Protein AF-A0A177C759-F1 (afdb_monomer_lite)

Radius of gyration: 20.58 Å; chains: 1; bounding box: 42×38×65 Å

Organism: NCBI:txid1460663

pLDDT: mean 82.97, std 16.58, range [30.3, 97.44]

InterPro domains:
  IPR002110 Ankyrin repeat [PF13857] (99-148)
  IPR036770 Ankyrin repeat-containing domain superfamily [G3DSA:1.25.40.20] (26-158)
  IPR036770 Ankyrin repeat-containing domain superfamily [SSF48403] (62-154)

Foldseek 3Di:
DDDDPPDDPDPQKDFDPLLVLLVVCLVPVVSLVVSLVVCVVVAQDPVCFFFRMAGDPVRFGHGNLLSLLQPPLDPSSLVSSLVSNVSNLVRHPCCQVVQCAAGDPFRHGSLLSCLLQLNLSNNLVLLPDPNRDLLDATPVRFGSLNSLLVQQQPLVPCPRSQLVSCVVVVNDNVRSSVVSNVSSVSNLVSCLVSQSQLNGPDQWDKHDPDLPWIWIWGQDNSSDTDIHTDDPVPPDPPPDDPVVVVVVVVVVVCSVPVDDDDDDD

Secondary structure (DSSP, 8-state):
-------PPPTTEEE-HHHHHHHHHHH-GGGHHHHHHHHHHH---HHHHHTSEEETTTTEEE-HHHHHHH---SHHHHHHHHHHHHHHHHH-S-THHHHT-EETTTTEEHHHHHHHTT-HHHHHHHHHSTT--TT---TTS--HHHHHHHHHH-TT-TT-HHHHHHHHTT--HHHHHHHHHHHHHHHHHHHHHTT-GGG-S--EEEEE-SSS-EEEEEE-TT--EEEEE--TT---TTSS-HHHHHHHHHHHHHHHSSS------

Structure (mmCIF, N/CA/C/O backbone):
data_AF-A0A177C759-F1
#
_entry.id   AF-A0A177C759-F1
#
loop_
_atom_site.group_PDB
_atom_site.id
_atom_site.type_symbol
_atom_site.label_atom_id
_atom_site.label_alt_id
_atom_site.label_comp_id
_atom_site.label_asym_id
_atom_site.label_entity_id
_atom_site.label_seq_id
_atom_site.pdbx_PDB_ins_code
_atom_site.Cartn_x
_atom_site.Cartn_y
_atom_site.Cartn_z
_atom_site.occupancy
_atom_site.B_iso_or_equiv
_atom_site.auth_seq_id
_atom_site.auth_comp_id
_atom_site.auth_asym_id
_atom_site.auth_atom_id
_atom_site.pdbx_PDB_model_num
ATOM 1 N N . MET A 1 1 ? 26.030 3.897 17.666 1.00 34.53 1 MET A N 1
ATOM 2 C CA . MET A 1 1 ? 24.619 3.951 18.103 1.00 34.53 1 MET A CA 1
ATOM 3 C C . MET A 1 1 ? 24.069 5.306 17.693 1.00 34.53 1 MET A C 1
ATOM 5 O O . MET A 1 1 ? 24.469 6.302 18.280 1.00 34.53 1 MET A O 1
ATOM 9 N N . GLY A 1 2 ? 23.276 5.368 16.622 1.00 39.38 2 GLY A N 1
ATOM 10 C CA . GLY A 1 2 ? 22.635 6.617 16.202 1.00 39.38 2 GLY A CA 1
ATOM 11 C C . GLY A 1 2 ? 21.515 6.964 17.177 1.00 39.38 2 GLY A C 1
ATOM 12 O O . GLY A 1 2 ? 20.677 6.111 17.462 1.00 39.38 2 GLY A O 1
ATOM 13 N N . GLY A 1 3 ? 21.528 8.176 17.731 1.00 33.53 3 GLY A N 1
ATOM 14 C CA . GLY A 1 3 ? 20.449 8.658 18.588 1.00 33.53 3 GLY A CA 1
ATOM 15 C C . GLY A 1 3 ? 19.155 8.746 17.785 1.00 33.53 3 GLY A C 1
ATOM 16 O O . GLY A 1 3 ? 19.074 9.510 16.826 1.00 33.53 3 GLY A O 1
ATOM 17 N N . PHE A 1 4 ? 18.148 7.955 18.157 1.00 37.28 4 PHE A N 1
ATOM 18 C CA . PHE A 1 4 ? 16.798 8.128 17.635 1.00 37.28 4 PHE A CA 1
ATOM 19 C C . PHE A 1 4 ? 16.276 9.476 18.136 1.00 37.28 4 PHE A C 1
ATOM 21 O O . PHE A 1 4 ? 15.946 9.617 19.313 1.00 37.28 4 PHE A O 1
ATOM 28 N N . SER A 1 5 ? 16.238 10.476 17.252 1.00 43.50 5 SER A N 1
ATOM 29 C CA . SER A 1 5 ? 15.577 11.752 17.529 1.00 43.50 5 SER A CA 1
ATOM 30 C C . SER A 1 5 ? 14.153 11.467 18.005 1.00 43.50 5 SER A C 1
ATOM 32 O O . SER A 1 5 ? 13.382 10.779 17.320 1.00 43.50 5 SER A O 1
ATOM 34 N N . GLN A 1 6 ? 13.806 11.961 19.196 1.00 50.66 6 GLN A N 1
ATOM 35 C CA . GLN A 1 6 ? 12.435 11.969 19.700 1.00 50.66 6 GLN A CA 1
ATOM 36 C C . GLN A 1 6 ? 11.626 12.992 18.900 1.00 50.66 6 GLN A C 1
ATOM 38 O O . GLN A 1 6 ? 11.253 14.050 19.395 1.00 50.66 6 GLN A O 1
ATOM 43 N N . ASP A 1 7 ? 11.367 12.679 17.633 1.00 61.28 7 ASP A N 1
ATOM 44 C CA . ASP A 1 7 ? 10.465 13.465 16.810 1.00 61.28 7 ASP A CA 1
ATOM 45 C C . ASP A 1 7 ? 9.065 13.307 17.406 1.00 61.28 7 ASP A C 1
ATOM 47 O O . ASP A 1 7 ? 8.396 12.275 17.249 1.00 61.28 7 ASP A O 1
ATOM 51 N N . SER A 1 8 ? 8.654 14.314 18.171 1.00 69.88 8 SER A N 1
ATOM 52 C CA . SER A 1 8 ? 7.262 14.513 18.542 1.00 69.88 8 SER A CA 1
ATOM 53 C C . SER A 1 8 ? 6.408 14.590 17.266 1.00 69.88 8 SER A C 1
ATOM 55 O O . SER A 1 8 ? 6.932 14.892 16.185 1.00 69.88 8 SER A O 1
ATOM 57 N N . PRO A 1 9 ? 5.102 14.269 17.339 1.00 71.25 9 PRO A N 1
ATOM 58 C CA . PRO A 1 9 ? 4.205 14.471 16.208 1.00 71.25 9 PRO A CA 1
ATOM 59 C C . PRO A 1 9 ? 4.404 15.882 15.650 1.00 71.25 9 PRO A C 1
ATOM 61 O O . PRO A 1 9 ? 4.510 16.841 16.416 1.00 71.25 9 PRO A O 1
ATOM 64 N N . LYS A 1 10 ? 4.485 16.011 14.320 1.00 75.31 10 LYS A N 1
ATOM 65 C CA . LYS A 1 10 ? 4.625 17.324 13.673 1.00 75.31 10 LYS A CA 1
ATOM 66 C C . LYS A 1 10 ? 3.536 18.259 14.211 1.00 75.31 10 LYS A C 1
ATOM 68 O O . LYS A 1 10 ? 2.391 17.830 14.363 1.00 75.31 10 LYS A O 1
ATOM 73 N N . SER A 1 11 ? 3.886 19.515 14.492 1.00 79.44 11 SER A N 1
ATOM 74 C CA . SER A 1 11 ? 2.929 20.500 15.005 1.00 79.44 11 SER A CA 1
ATOM 75 C C . SER A 1 11 ? 1.667 20.541 14.126 1.00 79.44 11 SER A C 1
ATOM 77 O O . SER A 1 11 ? 1.749 20.582 12.898 1.00 79.44 11 SER A O 1
ATOM 79 N N . GLY A 1 12 ? 0.490 20.454 14.756 1.00 86.25 12 GLY A N 1
ATOM 80 C CA . GLY A 1 12 ? -0.810 20.406 14.068 1.00 86.25 12 GLY A CA 1
ATOM 81 C C . GLY A 1 12 ? -1.336 19.005 13.717 1.00 86.25 12 GLY A C 1
ATOM 82 O O . GLY A 1 12 ? -2.347 18.902 13.019 1.00 86.25 12 GLY A O 1
ATOM 83 N N . MET A 1 13 ? -0.675 17.937 14.174 1.00 90.12 13 MET A N 1
ATOM 84 C CA . MET A 1 13 ? -1.224 16.580 14.147 1.00 90.12 13 MET A CA 1
ATOM 85 C C . MET A 1 13 ? -1.966 16.274 15.450 1.00 90.12 13 MET A C 1
ATOM 87 O O . MET A 1 13 ? -1.374 16.284 16.526 1.00 90.12 13 MET A O 1
ATOM 91 N N . GLU A 1 14 ? -3.246 15.937 15.338 1.00 94.12 14 GLU A N 1
ATOM 92 C CA . GLU A 1 14 ? -4.057 15.441 16.446 1.00 94.12 14 GLU A CA 1
ATOM 93 C C . GLU A 1 14 ? -4.222 13.928 16.306 1.00 94.12 14 GLU A C 1
ATOM 95 O O . GLU A 1 14 ? -4.681 13.429 15.274 1.00 94.12 14 GLU A O 1
ATOM 100 N N . LEU A 1 15 ? -3.846 13.189 17.348 1.00 94.81 15 LEU A N 1
ATOM 101 C CA . LEU A 1 15 ? -4.001 11.740 17.410 1.00 94.81 15 LEU A CA 1
ATOM 102 C C . LEU A 1 15 ? -5.082 11.384 18.428 1.00 94.81 15 LEU A C 1
ATOM 104 O O . LEU A 1 15 ? -5.088 11.877 19.555 1.00 94.81 15 LEU A O 1
ATOM 108 N N . SER A 1 16 ? -5.982 10.485 18.037 1.00 95.94 16 SER A N 1
ATOM 109 C CA . SER A 1 16 ? -6.855 9.799 18.996 1.00 95.94 16 SER A CA 1
ATOM 110 C C . SER A 1 16 ? -6.030 8.901 19.931 1.00 95.94 16 SER A C 1
ATOM 112 O O . SER A 1 16 ? -4.860 8.628 19.664 1.00 95.94 16 SER A O 1
ATOM 114 N N . ILE A 1 17 ? -6.648 8.352 20.982 1.00 96.50 17 ILE A N 1
ATOM 115 C CA . ILE A 1 17 ? -5.988 7.367 21.862 1.00 96.50 17 ILE A CA 1
ATOM 116 C C . ILE A 1 17 ? -5.446 6.182 21.045 1.00 96.50 17 ILE A C 1
ATOM 118 O O . ILE A 1 17 ? -4.274 5.831 21.177 1.00 96.50 17 ILE A O 1
ATOM 122 N N . LEU A 1 18 ? -6.263 5.616 20.148 1.00 96.12 18 LEU A N 1
ATOM 123 C CA . LEU A 1 18 ? -5.829 4.528 19.270 1.00 96.12 18 LEU A CA 1
ATOM 124 C C . LEU A 1 18 ? -4.715 4.985 18.317 1.00 96.12 18 LEU A C 1
ATOM 126 O O . LEU A 1 18 ? -3.737 4.271 18.139 1.00 96.12 18 LEU A O 1
ATOM 130 N N . GLY A 1 19 ? -4.821 6.186 17.744 1.00 95.56 19 GLY A N 1
ATOM 131 C CA . GLY A 1 19 ? -3.788 6.754 16.871 1.00 95.56 19 GLY A CA 1
ATOM 132 C C . GLY A 1 19 ? -2.436 6.903 17.564 1.00 95.56 19 GLY A C 1
ATOM 133 O O . GLY A 1 19 ? -1.414 6.524 16.998 1.00 95.56 19 GLY A O 1
ATOM 134 N N . SER A 1 20 ? -2.432 7.371 18.812 1.00 95.19 20 SER A N 1
ATOM 135 C CA . SER A 1 20 ? -1.229 7.460 19.643 1.00 95.19 20 SER A CA 1
ATOM 136 C C . SER A 1 20 ? -0.639 6.080 19.927 1.00 95.19 20 SER A C 1
ATOM 138 O O . SER A 1 20 ? 0.562 5.882 19.756 1.00 95.19 20 SER A O 1
ATOM 140 N N . LEU A 1 21 ? -1.470 5.094 20.286 1.00 96.12 21 LEU A N 1
ATOM 141 C CA . LEU A 1 21 ? -1.014 3.717 20.505 1.00 96.12 21 LEU A CA 1
ATOM 142 C C . LEU A 1 21 ? -0.403 3.107 19.237 1.00 96.12 21 LEU A C 1
ATOM 144 O O . LEU A 1 21 ? 0.686 2.541 19.298 1.00 96.12 21 LEU A O 1
ATOM 148 N N . LEU A 1 22 ? -1.054 3.275 18.082 1.00 95.25 22 LEU A N 1
ATOM 149 C CA . LEU A 1 22 ? -0.535 2.821 16.789 1.00 95.25 22 LEU A CA 1
ATOM 150 C C . LEU A 1 22 ? 0.787 3.517 16.439 1.00 95.25 22 LEU A C 1
ATOM 152 O O . LEU A 1 22 ? 1.722 2.862 15.981 1.00 95.25 22 LEU A O 1
ATOM 156 N N . TYR A 1 23 ? 0.887 4.828 16.672 1.00 92.88 23 TYR A N 1
ATOM 157 C CA . TYR A 1 23 ? 2.113 5.596 16.448 1.00 92.88 23 TYR A CA 1
ATOM 158 C C . TYR A 1 23 ? 3.277 5.068 17.295 1.00 92.88 23 TYR A C 1
ATOM 160 O O . TYR A 1 23 ? 4.372 4.849 16.774 1.00 92.88 23 TYR A O 1
ATOM 168 N N . HIS A 1 24 ? 3.041 4.807 18.583 1.00 92.81 24 HIS A N 1
ATOM 169 C CA . HIS A 1 24 ? 4.055 4.243 19.472 1.00 92.81 24 HIS A CA 1
ATOM 170 C C . HIS A 1 24 ? 4.425 2.809 19.094 1.00 92.81 24 HIS A C 1
ATOM 172 O O . HIS A 1 24 ? 5.614 2.508 19.008 1.00 92.81 24 HIS A O 1
ATOM 178 N N . ALA A 1 25 ? 3.444 1.953 18.799 1.00 93.75 25 ALA A N 1
ATOM 179 C CA . ALA A 1 25 ? 3.682 0.577 18.369 1.00 93.75 25 ALA A CA 1
ATOM 180 C C . ALA A 1 25 ? 4.541 0.503 17.108 1.00 93.75 25 ALA A C 1
ATOM 182 O O . ALA A 1 25 ? 5.456 -0.309 17.046 1.00 93.75 25 ALA A O 1
ATOM 183 N N . LYS A 1 26 ? 4.338 1.415 16.152 1.00 89.81 26 LYS A N 1
ATOM 184 C CA . LYS A 1 26 ? 5.180 1.500 14.954 1.00 89.81 26 LYS A CA 1
ATOM 185 C C . LYS A 1 26 ? 6.649 1.791 15.241 1.00 89.81 26 LYS A C 1
ATOM 187 O O . LYS A 1 26 ? 7.507 1.274 14.540 1.00 89.81 26 LYS A O 1
ATOM 192 N N . ARG A 1 27 ? 6.950 2.620 16.242 1.00 88.12 27 ARG A N 1
ATOM 193 C CA . ARG A 1 27 ? 8.337 2.967 16.611 1.00 88.12 27 ARG A CA 1
ATOM 194 C C . ARG A 1 27 ? 8.965 1.936 17.544 1.00 88.12 27 ARG A C 1
ATOM 196 O O . ARG A 1 27 ? 10.184 1.810 17.606 1.00 88.12 27 ARG A O 1
ATOM 203 N N . HIS A 1 28 ? 8.123 1.227 18.279 1.00 91.69 28 HIS A N 1
ATOM 204 C CA . HIS A 1 28 ? 8.500 0.336 19.357 1.00 91.69 28 HIS A CA 1
ATOM 205 C C . HIS A 1 28 ? 7.611 -0.912 19.288 1.00 91.69 28 HIS A C 1
ATOM 207 O O . HIS A 1 28 ? 6.549 -0.940 19.917 1.00 91.69 28 HIS A O 1
ATOM 213 N N . PRO A 1 29 ? 8.034 -1.952 18.544 1.00 92.00 29 PRO A N 1
ATOM 214 C CA . PRO A 1 29 ? 7.195 -3.121 18.260 1.00 92.00 29 PRO A CA 1
ATOM 215 C C . PRO A 1 29 ? 6.644 -3.831 19.508 1.00 92.00 29 PRO A C 1
ATOM 217 O O . PRO A 1 29 ? 5.559 -4.401 19.475 1.00 92.00 29 PRO A O 1
ATOM 220 N N . TYR A 1 30 ? 7.316 -3.729 20.659 1.00 94.00 30 TYR A N 1
ATOM 221 C CA . TYR A 1 30 ? 6.815 -4.279 21.926 1.00 94.00 30 TYR A CA 1
ATOM 222 C C . TYR A 1 30 ? 5.497 -3.634 22.412 1.00 94.00 30 TYR A C 1
ATOM 224 O O . TYR A 1 30 ? 4.801 -4.214 23.243 1.00 94.00 30 TYR A O 1
ATOM 232 N N . HIS A 1 31 ? 5.105 -2.465 21.888 1.00 95.44 31 HIS A N 1
ATOM 233 C CA . HIS A 1 31 ? 3.810 -1.840 22.176 1.00 95.44 31 HIS A CA 1
ATOM 234 C C . HIS A 1 31 ? 2.645 -2.399 21.341 1.00 95.44 31 HIS A C 1
ATOM 236 O O . HIS A 1 31 ? 1.501 -2.027 21.602 1.00 95.44 31 HIS A O 1
ATOM 242 N N . ILE A 1 32 ? 2.875 -3.323 20.398 1.00 95.38 32 ILE A N 1
ATOM 243 C CA . ILE A 1 32 ? 1.782 -4.023 19.694 1.00 95.38 32 ILE A CA 1
ATOM 244 C C . ILE A 1 32 ? 0.860 -4.732 20.697 1.00 95.38 32 ILE A C 1
ATOM 246 O O . ILE A 1 32 ? -0.362 -4.675 20.558 1.00 95.38 32 ILE A O 1
ATOM 250 N N . LEU A 1 33 ? 1.421 -5.313 21.765 1.00 96.19 33 LEU A N 1
ATOM 251 C CA . LEU A 1 33 ? 0.630 -5.939 22.827 1.00 96.19 33 LEU A CA 1
ATOM 252 C C . LEU A 1 33 ? -0.316 -4.936 23.504 1.00 96.19 33 LEU A C 1
ATOM 254 O O . LEU A 1 33 ? -1.469 -5.263 23.759 1.00 96.19 33 LEU A O 1
ATOM 258 N N . ALA A 1 34 ? 0.136 -3.699 23.729 1.00 96.75 34 ALA A N 1
ATOM 259 C CA . ALA A 1 34 ? -0.699 -2.654 24.315 1.00 96.75 34 ALA A CA 1
ATOM 260 C C . ALA A 1 34 ? -1.855 -2.252 23.384 1.00 96.75 34 ALA A C 1
ATOM 262 O O . ALA A 1 34 ? -2.967 -2.034 23.861 1.00 96.75 34 ALA A O 1
ATOM 263 N N . VAL A 1 35 ? -1.620 -2.205 22.065 1.00 96.75 35 VAL A N 1
ATOM 264 C CA . VAL A 1 35 ? -2.689 -1.997 21.072 1.00 96.75 35 VAL A CA 1
ATOM 265 C C . VAL A 1 35 ? -3.710 -3.129 21.160 1.00 96.75 35 VAL A C 1
ATOM 267 O O . VAL A 1 35 ? -4.904 -2.861 21.247 1.00 96.75 35 VAL A O 1
ATOM 270 N N . LYS A 1 36 ? -3.251 -4.385 21.200 1.00 96.19 36 LYS A N 1
ATOM 271 C CA . LYS A 1 36 ? -4.129 -5.555 21.303 1.00 96.19 36 LYS A CA 1
ATOM 272 C C . LYS A 1 36 ? -4.976 -5.525 22.579 1.00 96.19 36 LYS A C 1
ATOM 274 O O . LYS A 1 36 ? -6.198 -5.574 22.485 1.00 96.19 36 LYS A O 1
ATOM 279 N N . THR A 1 37 ? -4.356 -5.345 23.747 1.00 96.50 37 THR A N 1
ATOM 280 C CA . THR A 1 37 ? -5.071 -5.241 25.032 1.00 96.50 37 THR A CA 1
ATOM 281 C C . THR A 1 37 ? -6.073 -4.089 25.031 1.00 96.50 37 THR A C 1
ATOM 283 O O . THR A 1 37 ? -7.192 -4.236 25.513 1.00 96.50 37 THR A O 1
ATOM 286 N N . PHE A 1 38 ? -5.710 -2.937 24.462 1.00 96.56 38 PHE A N 1
ATOM 287 C CA . PHE A 1 38 ? -6.630 -1.810 24.345 1.00 96.56 38 PHE A CA 1
ATOM 288 C C . PHE A 1 38 ? -7.859 -2.158 23.493 1.00 96.56 38 PHE A C 1
ATOM 290 O O . PHE A 1 38 ? -8.986 -1.883 23.902 1.00 96.56 38 PHE A O 1
ATOM 297 N N . LEU A 1 39 ? -7.659 -2.782 22.330 1.00 95.25 39 LEU A N 1
ATOM 298 C CA . LEU A 1 39 ? -8.757 -3.166 21.443 1.00 95.25 39 LEU A CA 1
ATOM 299 C C . LEU A 1 39 ? -9.665 -4.236 22.072 1.00 95.25 39 LEU A C 1
ATOM 301 O O . LEU A 1 39 ? -10.883 -4.147 21.928 1.00 95.25 39 LEU A O 1
ATOM 305 N N . GLU A 1 40 ? -9.099 -5.183 22.824 1.00 94.56 40 GLU A N 1
ATOM 306 C CA . GLU A 1 40 ? -9.855 -6.185 23.591 1.00 94.56 40 GLU A CA 1
ATOM 307 C C . GLU A 1 40 ? -10.732 -5.543 24.679 1.00 94.56 40 GLU A C 1
ATOM 309 O O . GLU A 1 40 ? -11.879 -5.945 24.865 1.00 94.56 40 GLU A O 1
ATOM 314 N N . LEU A 1 41 ? -10.228 -4.515 25.371 1.00 95.62 41 LEU A N 1
ATOM 315 C CA . LEU A 1 41 ? -10.958 -3.832 26.445 1.00 95.62 41 LEU A CA 1
ATOM 316 C C . LEU A 1 41 ? -12.073 -2.913 25.933 1.00 95.62 41 LEU A C 1
ATOM 318 O O . LEU A 1 41 ? -13.150 -2.851 26.527 1.00 95.62 41 LEU A O 1
ATOM 322 N N . VAL A 1 42 ? -11.818 -2.152 24.866 1.00 93.31 42 VAL A N 1
ATOM 323 C CA . VAL A 1 42 ? -12.779 -1.149 24.369 1.00 93.31 42 VAL A CA 1
ATOM 324 C C . VAL A 1 42 ? -13.788 -1.759 23.383 1.00 93.31 42 VAL A C 1
ATOM 326 O O . VAL A 1 42 ? -14.919 -1.266 23.250 1.00 93.31 42 VAL A O 1
ATOM 329 N N . GLY A 1 43 ? -13.404 -2.858 22.729 1.00 90.00 43 GLY A N 1
ATOM 330 C CA . GLY A 1 43 ? -14.189 -3.559 21.722 1.00 90.00 43 GLY A CA 1
ATOM 331 C C . GLY A 1 43 ? -14.142 -2.911 20.333 1.00 90.00 43 GLY A C 1
ATOM 332 O O . GLY A 1 43 ? -13.570 -1.841 20.114 1.00 90.00 43 GLY A O 1
ATOM 333 N N . ALA A 1 44 ? -14.798 -3.566 19.376 1.00 85.44 44 ALA A N 1
ATOM 334 C CA . ALA A 1 44 ? -14.768 -3.249 17.947 1.00 85.44 44 ALA A CA 1
ATOM 335 C C . ALA A 1 44 ? -15.705 -2.091 17.538 1.00 85.44 44 ALA A C 1
ATOM 337 O O . ALA A 1 44 ? -16.590 -2.260 16.702 1.00 85.44 44 ALA A O 1
ATOM 338 N N . ARG A 1 45 ? -15.570 -0.911 18.155 1.00 89.75 45 ARG A N 1
ATOM 339 C CA . ARG A 1 45 ? -16.432 0.247 17.846 1.00 89.75 45 ARG A CA 1
ATOM 340 C C . ARG A 1 45 ? -15.905 1.018 16.634 1.00 89.75 45 ARG A C 1
ATOM 342 O O . ARG A 1 45 ? -14.835 1.612 16.727 1.00 89.75 45 ARG A O 1
ATOM 349 N N . ASP A 1 46 ? -16.689 1.124 15.560 1.00 88.06 46 ASP A N 1
ATOM 350 C CA . ASP A 1 46 ? -16.318 1.832 14.316 1.00 88.06 46 ASP A CA 1
ATOM 351 C C . ASP A 1 46 ? -15.758 3.251 14.545 1.00 88.06 46 ASP A C 1
ATOM 353 O O . ASP A 1 46 ? -14.795 3.681 13.903 1.00 88.06 46 ASP A O 1
ATOM 357 N N . SER A 1 47 ? -16.324 3.989 15.507 1.00 90.50 47 SER A N 1
ATOM 358 C CA . SER A 1 47 ? -15.914 5.362 15.821 1.00 90.50 47 SER A CA 1
ATOM 359 C C . SER A 1 47 ? -14.457 5.486 16.277 1.00 90.50 47 SER A C 1
ATOM 361 O O . SER A 1 47 ? -13.839 6.516 16.006 1.00 90.50 47 SER A O 1
ATOM 363 N N . LEU A 1 48 ? -13.890 4.449 16.905 1.00 91.06 48 LEU A N 1
ATOM 364 C CA . LEU A 1 48 ? -12.487 4.433 17.338 1.00 91.06 48 LEU A CA 1
ATOM 365 C C . LEU A 1 48 ? -11.525 4.408 16.158 1.00 91.06 48 LEU A C 1
ATOM 367 O O . LEU A 1 48 ? -10.421 4.941 16.242 1.00 91.06 48 LEU A O 1
ATOM 371 N N . PHE A 1 49 ? -11.944 3.793 15.059 1.00 92.31 49 PHE A N 1
ATOM 372 C CA . PHE A 1 49 ? -11.071 3.545 13.929 1.00 92.31 49 PHE A CA 1
ATOM 373 C C . PHE A 1 49 ? -11.253 4.546 12.794 1.00 92.31 49 PHE A C 1
ATOM 375 O O . PHE A 1 49 ? -10.367 4.654 11.952 1.00 92.31 49 PHE A O 1
ATOM 382 N N . ASN A 1 50 ? -12.372 5.275 12.752 1.00 91.31 50 ASN A N 1
ATOM 383 C CA . ASN A 1 50 ? -12.692 6.208 11.669 1.00 91.31 50 ASN A CA 1
ATOM 384 C C . ASN A 1 50 ? -11.692 7.363 11.536 1.00 91.31 50 ASN A C 1
ATOM 386 O O . ASN A 1 50 ? -11.359 7.751 10.422 1.00 91.31 50 ASN A O 1
ATOM 390 N N . ASN A 1 51 ? -11.224 7.921 12.653 1.00 91.94 51 ASN A N 1
ATOM 391 C CA . ASN A 1 51 ? -10.408 9.136 12.658 1.00 91.94 51 ASN A CA 1
ATOM 392 C C . ASN A 1 51 ? -9.274 9.008 13.675 1.00 91.94 51 ASN A C 1
ATOM 394 O O . ASN A 1 51 ? -9.285 9.669 14.715 1.00 91.94 51 ASN A O 1
ATOM 398 N N . VAL A 1 52 ? -8.305 8.134 13.397 1.00 94.94 52 VAL A N 1
ATOM 399 C CA . VAL A 1 52 ? -7.187 7.931 14.325 1.00 94.94 52 VAL A CA 1
ATOM 400 C C . VAL A 1 52 ? -6.200 9.091 14.314 1.00 94.94 52 VAL A C 1
ATOM 402 O O . VAL A 1 52 ? -5.557 9.340 15.333 1.00 94.94 52 VAL A O 1
ATOM 405 N N . MET A 1 53 ? -6.128 9.807 13.192 1.00 93.62 53 MET A N 1
ATOM 406 C CA . MET A 1 53 ? -5.289 10.979 12.987 1.00 93.62 53 MET A CA 1
ATOM 407 C C . MET A 1 53 ? -6.085 12.068 12.269 1.00 93.62 53 MET A C 1
ATOM 409 O O . MET A 1 53 ? -6.816 11.778 11.317 1.00 93.62 53 MET A O 1
ATOM 413 N N . ARG A 1 54 ? -5.905 13.317 12.704 1.00 92.75 54 ARG A N 1
ATOM 414 C CA . ARG A 1 54 ? -6.348 14.526 12.006 1.00 92.75 54 ARG A CA 1
ATOM 415 C C . ARG A 1 54 ? -5.157 15.450 11.793 1.00 92.75 54 ARG A C 1
ATOM 417 O O . ARG A 1 54 ? -4.335 15.613 12.692 1.00 92.75 54 ARG A O 1
ATOM 424 N N . GLN A 1 55 ? -5.046 16.034 10.605 1.00 88.94 55 GLN A N 1
ATOM 425 C CA . GLN A 1 55 ? -3.934 16.917 10.266 1.00 88.94 55 GLN A CA 1
ATOM 426 C C . GLN A 1 55 ? -4.418 18.283 9.773 1.00 88.94 55 GLN A C 1
ATOM 428 O O . GLN A 1 55 ? -4.945 18.405 8.664 1.00 88.94 55 GLN A O 1
ATOM 433 N N . GLY A 1 56 ? -4.118 19.315 10.566 1.00 82.94 56 GLY A N 1
ATOM 434 C CA . GLY A 1 56 ? -4.115 20.718 10.150 1.00 82.94 56 GLY A CA 1
ATOM 435 C C . GLY A 1 56 ? -5.452 21.303 9.650 1.00 82.94 56 GLY A C 1
ATOM 436 O O . GLY A 1 56 ? -6.511 20.696 9.800 1.00 82.94 56 GLY A O 1
ATOM 437 N N . PRO A 1 57 ? -5.408 22.498 9.022 1.00 78.69 57 PRO A N 1
ATOM 438 C CA . PRO A 1 57 ? -6.595 23.276 8.636 1.00 78.69 57 PRO A CA 1
ATOM 439 C C . PRO A 1 57 ? -7.426 22.642 7.512 1.00 78.69 57 PRO A C 1
ATOM 441 O O . PRO A 1 57 ? -8.571 23.026 7.300 1.00 78.69 57 PRO A O 1
ATOM 444 N N . ASN A 1 58 ? -6.869 21.658 6.800 1.00 82.00 58 ASN A N 1
ATOM 445 C CA . ASN A 1 58 ? -7.555 20.969 5.706 1.00 82.00 58 ASN A CA 1
ATOM 446 C C . ASN A 1 58 ? -8.486 19.848 6.196 1.00 82.00 58 ASN A C 1
ATOM 448 O O . ASN A 1 58 ? -9.073 19.159 5.363 1.00 82.00 58 ASN A O 1
ATOM 452 N N . ASN A 1 59 ? -8.592 19.632 7.517 1.00 84.31 59 ASN A N 1
ATOM 453 C CA . ASN A 1 59 ? -9.382 18.556 8.125 1.00 84.31 59 ASN A CA 1
ATOM 454 C C . ASN A 1 59 ? -9.105 17.183 7.497 1.00 84.31 59 ASN A C 1
ATOM 456 O O . ASN A 1 59 ? -10.003 16.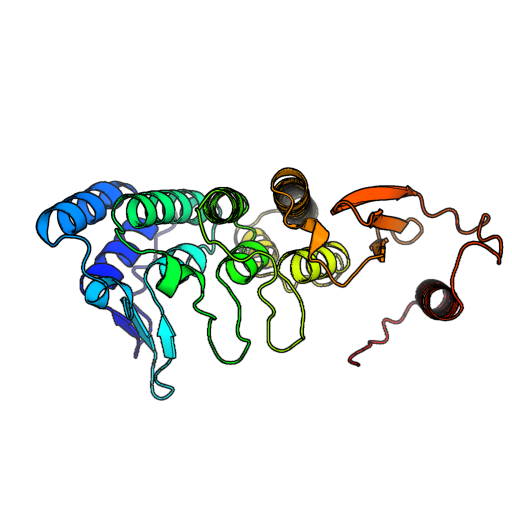355 7.356 1.00 84.31 59 ASN A O 1
ATOM 460 N N . TYR A 1 60 ? -7.856 16.937 7.098 1.00 88.06 60 TYR A N 1
ATOM 461 C CA . TYR A 1 60 ? -7.477 15.638 6.570 1.00 88.06 60 TYR A CA 1
ATOM 462 C C . TYR A 1 60 ? -7.542 14.617 7.703 1.00 88.06 60 TYR A C 1
ATOM 464 O O . TYR A 1 60 ? -6.876 14.788 8.728 1.00 88.06 60 TYR A O 1
ATOM 472 N N . THR A 1 61 ? -8.358 13.580 7.528 1.00 91.44 61 THR A N 1
ATOM 473 C CA . THR A 1 61 ? -8.512 12.503 8.502 1.00 91.44 61 THR A CA 1
ATOM 474 C C . THR A 1 61 ? -8.053 11.177 7.918 1.00 91.44 61 THR A C 1
ATOM 476 O O . THR A 1 61 ? -8.168 10.932 6.718 1.00 91.44 61 THR A O 1
ATOM 479 N N . MET A 1 62 ? -7.514 10.320 8.782 1.00 92.62 62 MET A N 1
ATOM 480 C CA . MET A 1 62 ? -7.139 8.956 8.427 1.00 92.62 62 MET A CA 1
ATOM 481 C C . MET A 1 62 ? -7.813 7.960 9.350 1.00 92.62 62 MET A C 1
ATOM 483 O O . MET A 1 62 ? -7.861 8.159 10.570 1.00 92.62 62 MET A O 1
ATOM 487 N N . ASN A 1 63 ? -8.253 6.849 8.769 1.00 94.50 63 ASN A N 1
ATOM 488 C CA . ASN A 1 63 ? -8.705 5.704 9.539 1.00 94.50 63 ASN A CA 1
ATOM 489 C C . ASN A 1 63 ? -7.520 4.837 10.011 1.00 94.50 63 ASN A C 1
ATOM 491 O O . ASN A 1 63 ? -6.387 4.981 9.543 1.00 94.50 63 ASN A O 1
ATOM 495 N N . ALA A 1 64 ? -7.782 3.930 10.952 1.00 95.12 64 ALA A N 1
ATOM 496 C CA . ALA A 1 64 ? -6.761 3.074 11.555 1.00 95.12 64 ALA A CA 1
ATOM 497 C C . ALA A 1 64 ? -5.995 2.224 10.526 1.00 95.12 64 ALA A C 1
ATOM 499 O O . ALA A 1 64 ? -4.768 2.144 10.593 1.00 95.12 64 ALA A O 1
ATOM 500 N N . LEU A 1 65 ? -6.697 1.648 9.543 1.00 95.44 65 LEU A N 1
ATOM 501 C CA . LEU A 1 65 ? -6.093 0.807 8.504 1.00 95.44 65 LEU A CA 1
ATOM 502 C C . LEU A 1 65 ? -5.162 1.633 7.603 1.00 95.44 65 LEU A C 1
ATOM 504 O O . LEU A 1 65 ? -4.016 1.251 7.360 1.00 95.44 65 LEU A O 1
ATOM 508 N N . GLN A 1 66 ? -5.607 2.815 7.167 1.00 94.31 66 GLN A N 1
ATOM 509 C CA . GLN A 1 66 ? -4.786 3.742 6.382 1.00 94.31 66 GLN A CA 1
ATOM 510 C C . GLN A 1 66 ? -3.537 4.161 7.166 1.00 94.31 66 GLN A C 1
ATOM 512 O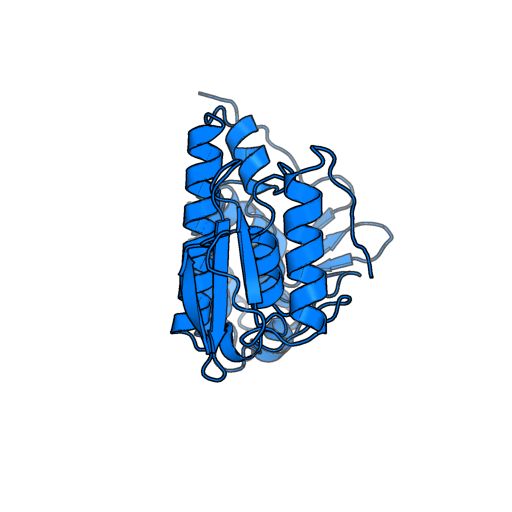 O . GLN A 1 66 ? -2.433 4.160 6.620 1.00 94.31 66 GLN A O 1
ATOM 517 N N . PHE A 1 67 ? -3.689 4.462 8.459 1.00 93.50 67 PHE A N 1
ATOM 518 C CA . PHE A 1 67 ? -2.581 4.846 9.332 1.00 93.50 67 PHE A CA 1
ATOM 519 C C . PHE A 1 67 ? -1.538 3.726 9.464 1.00 93.50 67 PHE A C 1
ATOM 521 O O . PHE A 1 67 ? -0.328 3.987 9.411 1.00 93.50 67 PHE A O 1
ATOM 528 N N . THR A 1 68 ? -1.977 2.464 9.565 1.00 94.12 68 THR A N 1
ATOM 529 C CA . THR A 1 68 ? -1.062 1.311 9.608 1.00 94.12 68 THR A CA 1
ATOM 530 C C . THR A 1 68 ? -0.248 1.126 8.331 1.00 94.12 68 THR A C 1
ATOM 532 O O . THR A 1 68 ? 0.912 0.729 8.428 1.00 94.12 68 THR A O 1
ATOM 535 N N . ILE A 1 69 ? -0.763 1.536 7.170 1.00 92.44 69 ILE A N 1
ATOM 536 C CA . ILE A 1 69 ? -0.053 1.415 5.886 1.00 92.44 69 ILE A CA 1
ATOM 537 C C . ILE A 1 69 ? 0.847 2.627 5.598 1.00 92.44 69 ILE A C 1
ATOM 539 O O . ILE A 1 69 ? 1.977 2.451 5.166 1.00 92.44 69 ILE A O 1
ATOM 543 N N . LEU A 1 70 ? 0.383 3.858 5.842 1.00 85.00 70 LEU A N 1
ATOM 544 C CA . LEU A 1 70 ? 1.055 5.079 5.358 1.00 85.00 70 LEU A CA 1
ATOM 545 C C . LEU A 1 70 ? 2.361 5.409 6.104 1.00 85.00 70 LEU A C 1
ATOM 547 O O . LEU A 1 70 ? 3.306 5.945 5.533 1.00 85.00 70 LEU A O 1
ATOM 551 N N . TYR A 1 71 ? 2.425 5.081 7.394 1.00 68.44 71 TYR A N 1
ATOM 552 C CA . TYR A 1 71 ? 3.573 5.368 8.262 1.00 68.44 71 TYR A CA 1
ATOM 553 C C . TYR A 1 71 ? 4.603 4.224 8.270 1.00 68.44 71 TYR A C 1
ATOM 555 O O . TYR A 1 71 ? 4.921 3.692 9.331 1.00 68.44 71 TYR A O 1
ATOM 563 N N . THR A 1 72 ? 5.054 3.769 7.105 1.00 64.12 72 THR A N 1
ATOM 564 C CA . THR A 1 72 ? 6.123 2.763 6.992 1.00 64.12 72 THR A CA 1
ATOM 565 C C . THR A 1 72 ? 7.221 3.331 6.100 1.00 64.12 72 THR A C 1
ATOM 567 O O . THR A 1 72 ? 7.171 3.210 4.879 1.00 64.12 72 THR A O 1
ATOM 570 N N . MET A 1 73 ? 8.145 4.077 6.707 1.00 60.09 73 MET A N 1
ATOM 571 C CA . MET A 1 73 ? 9.227 4.776 5.994 1.00 60.09 73 MET A CA 1
ATOM 572 C C . MET A 1 73 ? 10.518 3.947 5.955 1.00 60.09 73 MET A C 1
ATOM 574 O O . MET A 1 73 ? 11.430 4.249 5.197 1.00 60.09 73 MET A O 1
ATOM 578 N N . ASP A 1 74 ? 10.612 2.896 6.763 1.00 71.50 74 ASP A N 1
ATOM 579 C CA . ASP A 1 74 ? 11.754 1.990 6.769 1.00 71.50 74 ASP A CA 1
ATOM 580 C C . ASP A 1 74 ? 11.280 0.528 6.740 1.00 71.50 74 ASP A C 1
ATOM 582 O O . ASP A 1 74 ? 10.121 0.210 7.023 1.00 71.50 74 ASP A O 1
ATOM 586 N N . ALA A 1 75 ? 12.184 -0.383 6.386 1.00 72.38 75 ALA A N 1
ATOM 587 C CA . ALA A 1 75 ? 11.872 -1.808 6.319 1.00 72.38 75 ALA A CA 1
ATOM 588 C C . ALA A 1 75 ? 11.409 -2.387 7.674 1.00 72.38 75 ALA A C 1
ATOM 590 O O . ALA A 1 75 ? 10.586 -3.300 7.704 1.00 72.38 75 ALA A O 1
ATOM 591 N N . ALA A 1 76 ? 11.885 -1.835 8.796 1.00 74.62 76 ALA A N 1
ATOM 592 C CA . ALA A 1 76 ? 11.535 -2.291 10.144 1.00 74.62 76 ALA A CA 1
ATOM 593 C C . ALA A 1 76 ? 10.096 -1.909 10.555 1.00 74.62 76 ALA A C 1
ATOM 595 O O . ALA A 1 76 ? 9.413 -2.642 11.273 1.00 74.62 76 ALA A O 1
ATOM 596 N N . THR A 1 77 ? 9.604 -0.773 10.073 1.00 83.19 77 THR A N 1
ATOM 597 C CA . THR A 1 77 ? 8.248 -0.275 10.312 1.00 83.19 77 THR A CA 1
ATOM 598 C C . THR A 1 77 ? 7.239 -0.929 9.376 1.00 83.19 77 THR A C 1
ATOM 600 O O . THR A 1 77 ? 6.066 -1.006 9.739 1.00 83.19 77 THR A O 1
ATOM 603 N N . ILE A 1 78 ? 7.665 -1.459 8.219 1.00 85.44 78 ILE A N 1
ATOM 604 C CA . ILE A 1 78 ? 6.803 -2.240 7.315 1.00 85.44 78 ILE A CA 1
ATOM 605 C C . ILE A 1 78 ? 6.264 -3.494 8.013 1.00 85.44 78 ILE A C 1
ATOM 607 O O . ILE A 1 78 ? 5.050 -3.714 8.002 1.00 85.44 78 ILE A O 1
ATOM 611 N N . SER A 1 79 ? 7.124 -4.296 8.650 1.00 88.69 79 SER A N 1
ATOM 612 C CA . SER A 1 79 ? 6.694 -5.518 9.350 1.00 88.69 79 SER A CA 1
ATOM 613 C C . SER A 1 79 ? 5.756 -5.192 10.512 1.00 88.69 79 SER A C 1
ATOM 615 O O . SER A 1 79 ? 4.659 -5.734 10.596 1.00 88.69 79 SER A O 1
ATOM 617 N N . THR A 1 80 ? 6.135 -4.210 11.327 1.00 91.56 80 THR A N 1
ATOM 618 C CA . THR A 1 80 ? 5.347 -3.717 12.464 1.00 91.56 80 THR A CA 1
ATOM 619 C C . THR A 1 80 ? 3.984 -3.170 12.022 1.00 91.56 80 THR A C 1
ATOM 621 O O . THR A 1 80 ? 2.955 -3.463 12.624 1.00 91.56 80 THR A O 1
ATOM 624 N N . GLY A 1 81 ? 3.943 -2.388 10.939 1.00 92.12 81 GLY A N 1
ATOM 625 C CA . GLY A 1 81 ? 2.701 -1.870 10.364 1.00 92.12 81 GLY A CA 1
ATOM 626 C C . GLY A 1 81 ? 1.802 -2.976 9.811 1.00 92.12 81 GLY A C 1
ATOM 627 O O . GLY A 1 81 ? 0.586 -2.903 9.967 1.00 92.12 81 GLY A O 1
ATOM 628 N N . THR A 1 82 ? 2.397 -4.012 9.221 1.00 93.00 82 THR A N 1
ATOM 629 C CA . THR A 1 82 ? 1.690 -5.201 8.721 1.00 93.00 82 THR A CA 1
ATOM 630 C C . THR A 1 82 ? 1.094 -6.021 9.864 1.00 93.00 82 THR A C 1
ATOM 632 O O . THR A 1 82 ? -0.057 -6.442 9.787 1.00 93.00 82 THR A O 1
ATOM 635 N N . GLU A 1 83 ? 1.841 -6.207 10.950 1.00 94.62 83 GLU A N 1
ATOM 636 C CA . GLU A 1 83 ? 1.354 -6.898 12.144 1.00 94.62 83 GLU A CA 1
ATOM 637 C C . GLU A 1 83 ? 0.203 -6.127 12.800 1.00 94.62 83 GLU A C 1
ATOM 639 O O . GLU A 1 83 ? -0.846 -6.700 13.089 1.00 94.62 83 GLU A O 1
ATOM 644 N N . LEU A 1 84 ? 0.339 -4.805 12.944 1.00 95.44 84 LEU A N 1
ATOM 645 C CA . LEU A 1 84 ? -0.749 -3.952 13.425 1.00 95.44 84 LEU A CA 1
ATOM 646 C C . LEU A 1 84 ? -1.976 -4.022 12.516 1.00 95.44 84 LEU A C 1
ATOM 648 O O . LEU A 1 84 ? -3.095 -4.086 13.016 1.00 95.44 84 LEU A O 1
ATOM 652 N N . LEU A 1 85 ? -1.785 -4.035 11.195 1.00 96.06 85 LEU A N 1
ATOM 653 C CA . LEU A 1 85 ? -2.880 -4.199 10.245 1.00 96.06 85 LEU A CA 1
ATOM 654 C C . LEU A 1 85 ? -3.622 -5.524 10.477 1.00 96.06 85 LEU A C 1
ATOM 656 O O . LEU A 1 85 ? -4.851 -5.524 10.517 1.00 96.06 85 LEU A O 1
ATOM 660 N N . ALA A 1 86 ? -2.895 -6.625 10.692 1.00 95.69 86 ALA A N 1
ATOM 661 C CA . ALA A 1 86 ? -3.489 -7.921 11.011 1.00 95.69 86 ALA A CA 1
ATOM 662 C C . ALA A 1 86 ? -4.285 -7.880 12.327 1.00 95.69 86 ALA A C 1
ATOM 664 O O . ALA A 1 86 ? -5.427 -8.332 12.364 1.00 95.69 86 ALA A O 1
ATOM 665 N N . VAL A 1 87 ? -3.721 -7.286 13.386 1.00 95.44 87 VAL A N 1
ATOM 666 C CA . VAL A 1 87 ? -4.396 -7.125 14.688 1.00 95.44 87 VAL A CA 1
ATOM 667 C C . VAL A 1 87 ? -5.682 -6.308 14.551 1.00 95.44 87 VAL A C 1
ATOM 669 O O . VAL A 1 87 ? -6.714 -6.674 15.116 1.00 95.44 87 VAL A O 1
ATOM 672 N N . LEU A 1 88 ? -5.642 -5.212 13.787 1.00 95.31 88 LEU A N 1
ATOM 673 C CA . LEU A 1 88 ? -6.821 -4.388 13.534 1.00 95.31 88 LEU A CA 1
ATOM 674 C C . LEU A 1 88 ? -7.892 -5.199 12.801 1.00 95.31 88 LEU A C 1
ATOM 676 O O . LEU A 1 88 ? -9.012 -5.278 13.294 1.00 95.31 88 LEU A O 1
ATOM 680 N N . LEU A 1 89 ? -7.554 -5.839 11.678 1.00 94.56 89 LEU A N 1
ATOM 681 C CA . LEU A 1 89 ? -8.504 -6.632 10.890 1.00 94.56 89 LEU A CA 1
ATOM 682 C C . LEU A 1 89 ? -9.135 -7.776 11.697 1.00 94.56 89 LEU A C 1
ATOM 684 O O . LEU A 1 89 ? -10.337 -7.985 11.597 1.00 94.56 89 LEU A O 1
ATOM 688 N N . GLN A 1 90 ? -8.365 -8.450 12.557 1.00 93.12 90 GLN A N 1
ATOM 689 C CA . GLN A 1 90 ? -8.874 -9.516 13.433 1.00 93.12 90 GLN A CA 1
ATOM 690 C C . GLN A 1 90 ? -9.856 -9.016 14.494 1.00 93.12 90 GLN A C 1
ATOM 692 O O . GLN A 1 90 ? -10.742 -9.755 14.913 1.00 93.12 90 GLN A O 1
ATOM 697 N N . THR A 1 91 ? -9.682 -7.778 14.956 1.00 90.56 91 THR A N 1
ATOM 698 C CA . THR A 1 91 ? -10.516 -7.207 16.021 1.00 90.56 91 THR A CA 1
ATOM 699 C C . THR A 1 91 ? -11.729 -6.462 15.464 1.00 90.56 91 THR A C 1
ATOM 701 O O . THR A 1 91 ? -12.656 -6.130 16.196 1.00 90.56 91 THR A O 1
ATOM 704 N N . PHE A 1 92 ? -11.742 -6.169 14.167 1.00 86.50 92 PHE A N 1
ATOM 705 C CA . PHE A 1 92 ? -12.810 -5.431 13.516 1.00 86.50 92 PHE A CA 1
ATOM 706 C C . PHE A 1 92 ? -13.987 -6.335 13.147 1.00 86.50 92 PHE A C 1
ATOM 708 O O . PHE A 1 92 ? -13.865 -7.214 12.302 1.00 86.50 92 PHE A O 1
ATOM 715 N N . ASN A 1 93 ? -15.175 -6.045 13.682 1.00 80.75 93 ASN A N 1
ATOM 716 C CA . ASN A 1 93 ? -16.389 -6.776 13.301 1.00 80.75 93 ASN A CA 1
ATOM 717 C C . ASN A 1 93 ? -16.831 -6.467 11.858 1.00 80.75 93 ASN A C 1
ATOM 719 O O . ASN A 1 93 ? -17.365 -7.336 11.166 1.00 80.75 93 ASN A O 1
ATOM 723 N N . HIS A 1 94 ? -16.626 -5.228 11.392 1.00 82.81 94 HIS A N 1
ATOM 724 C CA . HIS A 1 94 ? -17.117 -4.747 10.095 1.00 82.81 94 HIS A CA 1
ATOM 725 C C . HIS A 1 94 ? -16.065 -3.921 9.331 1.00 82.81 94 HIS A C 1
ATOM 727 O O . HIS A 1 94 ? -16.267 -2.732 9.075 1.00 82.81 94 HIS A O 1
ATOM 733 N N . PRO A 1 95 ? -14.945 -4.531 8.892 1.00 86.62 95 PRO A N 1
ATOM 734 C CA . PRO A 1 95 ? -13.869 -3.791 8.231 1.00 86.62 95 PRO A CA 1
ATOM 735 C C . PRO A 1 95 ? -14.303 -3.178 6.890 1.00 86.62 95 PRO A C 1
ATOM 737 O O . PRO A 1 95 ? -13.719 -2.187 6.462 1.00 86.62 95 PRO A O 1
ATOM 740 N N . ARG A 1 96 ? -15.353 -3.701 6.237 1.00 84.50 96 ARG A N 1
ATOM 741 C CA . ARG A 1 96 ? -15.780 -3.317 4.874 1.00 84.50 96 ARG A CA 1
ATOM 742 C C . ARG A 1 96 ? -15.906 -1.810 4.643 1.00 84.50 96 ARG A C 1
ATOM 744 O O . ARG A 1 96 ? -15.431 -1.326 3.618 1.00 84.50 96 ARG A O 1
ATOM 751 N N . ASN A 1 97 ? -16.483 -1.069 5.589 1.00 86.31 97 ASN A N 1
ATOM 752 C CA . ASN A 1 97 ? -16.629 0.385 5.460 1.00 86.31 97 ASN A CA 1
ATOM 753 C C . ASN A 1 97 ? -15.262 1.081 5.387 1.00 86.31 97 ASN A C 1
ATOM 755 O O . ASN A 1 97 ? -15.071 1.998 4.593 1.00 86.31 97 ASN A O 1
ATOM 759 N N . HIS A 1 98 ? -14.292 0.591 6.159 1.00 89.38 98 HIS A N 1
ATOM 760 C CA . HIS A 1 98 ? -12.929 1.113 6.204 1.00 89.38 98 HIS A CA 1
ATOM 761 C C . HIS A 1 98 ? -12.068 0.630 5.031 1.00 89.38 98 HIS A C 1
ATOM 763 O O . HIS A 1 98 ? -11.208 1.379 4.565 1.00 89.38 98 HIS A O 1
ATOM 769 N N . LEU A 1 99 ? -12.311 -0.587 4.526 1.00 93.06 99 LEU A N 1
ATOM 770 C CA . LEU A 1 99 ? -11.639 -1.121 3.334 1.00 93.06 99 LEU A CA 1
ATOM 771 C C . LEU A 1 99 ? -11.999 -0.323 2.075 1.00 93.06 99 LEU A C 1
ATOM 773 O O . LEU A 1 99 ? -11.167 -0.169 1.183 1.00 93.06 99 LEU A O 1
ATOM 777 N N . ALA A 1 100 ? -13.222 0.210 2.020 1.00 92.19 100 ALA A N 1
ATOM 778 C CA . ALA A 1 100 ? -13.693 1.035 0.916 1.00 92.19 100 ALA A CA 1
ATOM 779 C C . ALA A 1 100 ? -13.229 2.505 0.989 1.00 92.19 100 ALA A C 1
ATOM 781 O O . ALA A 1 100 ? -13.434 3.260 0.036 1.00 92.19 100 ALA A O 1
ATOM 782 N N . CYS A 1 101 ? -12.612 2.936 2.096 1.00 91.19 101 CYS A N 1
ATOM 783 C CA . CYS A 1 101 ? -12.150 4.311 2.240 1.00 91.19 101 CYS A CA 1
ATOM 784 C C . CYS A 1 101 ? -11.003 4.627 1.275 1.00 91.19 101 CYS A C 1
ATOM 786 O O . CYS A 1 101 ? -10.047 3.864 1.113 1.00 91.19 101 CYS A O 1
ATOM 788 N N . GLN A 1 102 ? -11.070 5.820 0.693 1.00 93.56 102 GLN A N 1
ATOM 789 C CA . GLN A 1 102 ? -10.019 6.370 -0.145 1.00 93.56 102 GLN A CA 1
ATOM 790 C C . GLN A 1 102 ? -9.361 7.556 0.547 1.00 93.56 102 GLN A C 1
ATOM 792 O O . GLN A 1 102 ? -10.013 8.368 1.196 1.00 93.56 102 GLN A O 1
ATOM 797 N N . ASP A 1 103 ? -8.050 7.630 0.403 1.00 90.00 103 ASP A N 1
ATOM 798 C CA . ASP A 1 103 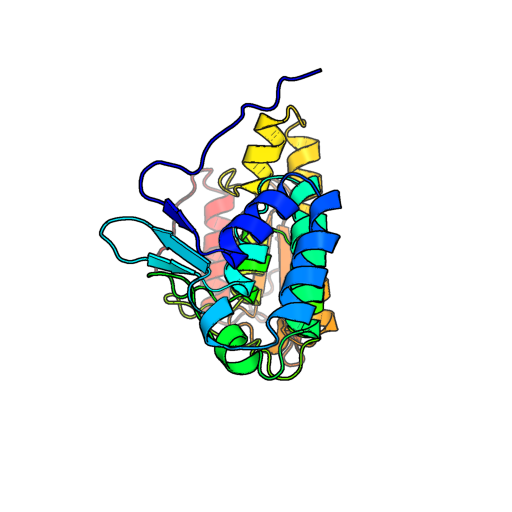? -7.199 8.596 1.058 1.00 90.00 103 ASP A CA 1
ATOM 799 C C . ASP A 1 103 ? -7.060 9.890 0.246 1.00 90.00 103 ASP A C 1
ATOM 801 O O . ASP A 1 103 ? -6.625 9.877 -0.916 1.00 90.00 103 ASP A O 1
ATOM 805 N N . GLY A 1 104 ? -7.406 11.004 0.897 1.00 86.44 104 GLY A N 1
ATOM 806 C CA . GLY A 1 104 ? -7.110 12.363 0.460 1.00 86.44 104 GLY A CA 1
ATOM 807 C C . GLY A 1 104 ? -7.642 12.755 -0.931 1.00 86.44 104 GLY A C 1
ATOM 808 O O . GLY A 1 104 ? -8.482 12.076 -1.526 1.00 86.44 104 GLY A O 1
ATOM 809 N N . PRO A 1 105 ? -7.126 13.858 -1.509 1.00 87.50 105 PRO A N 1
ATOM 810 C CA . PRO A 1 105 ? -7.586 14.374 -2.802 1.00 87.50 105 PRO A CA 1
ATOM 811 C C . PRO A 1 105 ? -7.241 13.455 -3.980 1.00 87.50 105 PRO A C 1
ATOM 813 O O . PRO A 1 105 ? -7.841 13.558 -5.044 1.00 87.50 105 PRO A O 1
ATOM 816 N N . ARG A 1 106 ? -6.271 12.545 -3.813 1.00 90.56 106 ARG A N 1
ATOM 817 C CA . ARG A 1 106 ? -5.892 11.565 -4.843 1.00 90.56 106 ARG A CA 1
ATOM 818 C C . ARG A 1 106 ? -6.804 10.340 -4.857 1.00 90.56 106 ARG A C 1
ATOM 820 O O . ARG A 1 106 ? -6.711 9.550 -5.796 1.00 90.56 106 ARG A O 1
ATOM 827 N N . ARG A 1 107 ? -7.672 10.187 -3.851 1.00 94.50 107 ARG A N 1
ATOM 828 C CA . ARG A 1 107 ? -8.562 9.037 -3.678 1.00 94.50 107 ARG A CA 1
ATOM 829 C C . ARG A 1 107 ? -7.807 7.698 -3.724 1.00 94.50 107 ARG A C 1
ATOM 831 O O . ARG A 1 107 ? -8.180 6.790 -4.461 1.00 94.50 107 ARG A O 1
ATOM 838 N N . LEU A 1 108 ? -6.718 7.568 -2.967 1.00 94.56 108 LEU A N 1
ATOM 839 C CA . LEU A 1 108 ? -5.938 6.323 -2.935 1.00 94.56 108 LEU A CA 1
ATOM 840 C C . LEU A 1 108 ? -6.592 5.305 -1.993 1.00 94.56 108 LEU A C 1
ATOM 842 O O . LEU A 1 108 ? -6.729 5.562 -0.806 1.00 94.56 108 LEU A O 1
ATOM 846 N N . SER A 1 109 ? -6.993 4.139 -2.496 1.00 96.31 109 SER A N 1
ATOM 847 C CA . SER A 1 109 ? -7.460 3.044 -1.624 1.00 96.31 109 SER A CA 1
ATOM 848 C C . SER A 1 109 ? -6.322 2.459 -0.774 1.00 96.31 109 SER A C 1
ATOM 850 O O . SER A 1 109 ? -5.148 2.718 -1.047 1.00 96.31 109 SER A O 1
ATOM 852 N N . LEU A 1 110 ? -6.643 1.603 0.203 1.00 96.06 110 LEU A N 1
ATOM 853 C CA . LEU A 1 110 ? -5.632 0.871 0.984 1.00 96.06 110 LEU A CA 1
ATOM 854 C C . LEU A 1 110 ? -4.659 0.082 0.093 1.00 96.06 110 LEU A C 1
ATOM 856 O O . LEU A 1 110 ? -3.455 0.110 0.336 1.00 96.06 110 LEU A O 1
ATOM 860 N N . LEU A 1 111 ? -5.158 -0.552 -0.976 1.00 97.19 111 LEU A N 1
ATOM 861 C CA . LEU A 1 111 ? -4.315 -1.275 -1.936 1.00 97.19 111 LEU A CA 1
ATOM 862 C C . LEU A 1 111 ? -3.360 -0.327 -2.677 1.00 97.19 111 LEU A C 1
ATOM 864 O O . LEU A 1 111 ? -2.187 -0.645 -2.846 1.00 97.19 111 LEU A O 1
ATOM 868 N N . HIS A 1 112 ? -3.824 0.867 -3.065 1.00 96.06 112 HIS A N 1
ATOM 869 C CA . HIS A 1 112 ? -2.946 1.873 -3.671 1.00 96.06 112 HIS A CA 1
ATOM 870 C C . HIS A 1 112 ? -1.872 2.355 -2.697 1.00 96.06 112 HIS A C 1
ATOM 872 O O . HIS A 1 112 ? -0.727 2.545 -3.102 1.00 96.06 112 HIS A O 1
ATOM 878 N N . LEU A 1 113 ? -2.234 2.576 -1.429 1.00 94.00 113 LEU A N 1
ATOM 879 C CA . LEU A 1 113 ? -1.281 2.973 -0.396 1.00 94.00 113 LEU A CA 1
ATOM 880 C C . LEU A 1 113 ? -0.226 1.879 -0.187 1.00 94.00 113 LEU A C 1
ATOM 882 O O . LEU A 1 113 ? 0.961 2.192 -0.180 1.00 94.00 113 LEU A O 1
ATOM 886 N N . ALA A 1 114 ? -0.632 0.609 -0.110 1.00 94.56 114 ALA A N 1
ATOM 887 C CA . ALA A 1 114 ? 0.292 -0.514 0.040 1.00 94.56 114 ALA A CA 1
ATOM 888 C C . ALA A 1 114 ? 1.304 -0.578 -1.118 1.00 94.56 114 ALA A C 1
ATOM 890 O O . ALA A 1 114 ? 2.506 -0.655 -0.875 1.00 94.56 114 ALA A O 1
ATOM 891 N N . VAL A 1 115 ? 0.844 -0.434 -2.368 1.00 94.19 115 VAL A N 1
ATOM 892 C CA . VAL A 1 115 ? 1.717 -0.379 -3.558 1.00 94.19 115 VAL A CA 1
ATOM 893 C C . VAL A 1 115 ? 2.647 0.829 -3.532 1.00 94.19 115 VAL A C 1
ATOM 895 O O . VAL A 1 115 ? 3.848 0.707 -3.779 1.00 94.19 115 VAL A O 1
ATOM 898 N N . LYS A 1 116 ? 2.107 2.012 -3.222 1.00 90.31 116 LYS A N 1
ATOM 899 C CA . LYS A 1 116 ? 2.884 3.25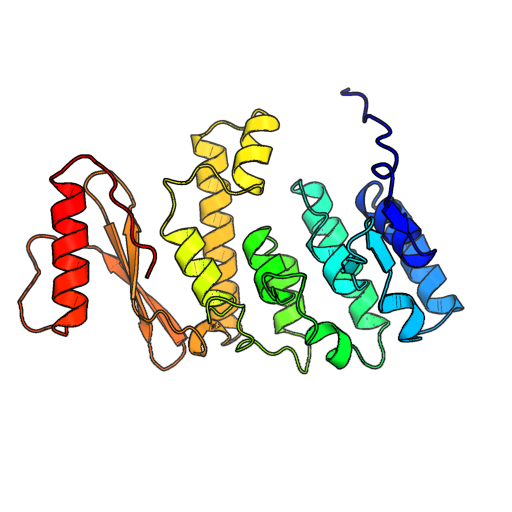4 -3.170 1.00 90.31 116 LYS A CA 1
ATOM 900 C C . LYS A 1 116 ? 4.049 3.135 -2.184 1.00 90.31 116 LYS A C 1
ATOM 902 O O . LYS A 1 116 ? 5.139 3.605 -2.490 1.00 90.31 116 LYS A O 1
ATOM 907 N N . HIS A 1 117 ? 3.817 2.486 -1.045 1.00 87.94 117 HIS A N 1
ATOM 908 C CA . HIS A 1 117 ? 4.802 2.308 0.020 1.00 87.94 117 HIS A CA 1
ATOM 909 C C . HIS A 1 117 ? 5.606 1.001 -0.073 1.00 87.94 117 HIS A C 1
ATOM 911 O O . HIS A 1 117 ? 6.382 0.717 0.831 1.00 87.94 117 HIS A O 1
ATOM 917 N N . GLY A 1 118 ? 5.441 0.197 -1.131 1.00 89.81 118 GLY A N 1
ATOM 918 C CA . GLY A 1 118 ? 6.189 -1.058 -1.272 1.00 89.81 118 GLY A CA 1
ATOM 919 C C . GLY A 1 118 ? 5.802 -2.140 -0.252 1.00 89.81 118 GLY A C 1
ATOM 920 O O . GLY A 1 118 ? 6.544 -3.095 -0.048 1.00 89.81 118 GLY A O 1
ATOM 921 N N . ASN A 1 119 ? 4.657 -2.015 0.425 1.00 91.44 119 ASN A N 1
ATOM 922 C CA . ASN A 1 119 ? 4.269 -2.931 1.493 1.00 91.44 119 ASN A CA 1
ATOM 923 C C . ASN A 1 119 ? 3.529 -4.159 0.934 1.00 91.44 119 ASN A C 1
ATOM 925 O O . ASN A 1 119 ? 2.301 -4.260 0.996 1.00 91.44 119 ASN A O 1
ATOM 929 N N . TYR A 1 120 ? 4.303 -5.096 0.381 1.00 91.00 120 TYR A N 1
ATOM 930 C CA . TYR A 1 120 ? 3.807 -6.369 -0.152 1.00 91.00 120 TYR A CA 1
ATOM 931 C C . TYR A 1 120 ? 3.020 -7.187 0.880 1.00 91.00 120 TYR A C 1
ATOM 933 O O . TYR A 1 120 ? 1.969 -7.740 0.557 1.00 91.00 120 TYR A O 1
ATOM 941 N N . ALA A 1 121 ? 3.494 -7.243 2.125 1.00 93.19 121 ALA A N 1
ATOM 942 C CA . ALA A 1 121 ? 2.870 -8.068 3.152 1.00 93.19 121 ALA A CA 1
ATOM 943 C C . ALA A 1 121 ? 1.487 -7.524 3.550 1.00 93.19 121 ALA A C 1
ATOM 945 O O . ALA A 1 121 ? 0.522 -8.283 3.633 1.00 93.19 121 ALA A O 1
ATOM 946 N N . ALA A 1 122 ? 1.353 -6.201 3.696 1.00 95.12 122 ALA A N 1
ATOM 947 C CA . ALA A 1 122 ? 0.049 -5.572 3.881 1.00 95.12 122 ALA A CA 1
ATOM 948 C C . ALA A 1 122 ? -0.866 -5.803 2.674 1.00 95.12 122 ALA A C 1
ATOM 950 O O . ALA A 1 122 ? -2.048 -6.081 2.858 1.00 95.12 122 ALA A O 1
ATOM 951 N N . LEU A 1 123 ? -0.337 -5.723 1.449 1.00 96.25 123 LEU A N 1
ATOM 952 C CA . LEU A 1 123 ? -1.120 -5.994 0.245 1.00 96.25 123 LEU A CA 1
ATOM 953 C C . LEU A 1 123 ? -1.702 -7.417 0.256 1.00 96.25 123 LEU A C 1
ATOM 955 O O . LEU A 1 123 ? -2.883 -7.588 -0.042 1.00 96.25 123 LEU A O 1
ATOM 959 N N . ASP A 1 124 ? -0.903 -8.418 0.632 1.00 96.44 124 ASP A N 1
ATOM 960 C CA . ASP A 1 124 ? -1.347 -9.813 0.691 1.00 96.44 124 ASP A CA 1
ATOM 961 C C . ASP A 1 124 ? -2.452 -10.034 1.731 1.00 96.44 124 ASP A C 1
ATOM 963 O O . ASP A 1 124 ? -3.449 -10.695 1.436 1.00 96.44 124 ASP A O 1
ATOM 967 N N . ILE A 1 125 ? -2.313 -9.430 2.917 1.00 96.44 125 ILE A N 1
ATOM 968 C CA . ILE A 1 125 ? -3.337 -9.469 3.972 1.00 96.44 125 ILE A CA 1
ATOM 969 C C . ILE A 1 125 ? -4.628 -8.802 3.490 1.00 96.44 125 ILE A C 1
ATOM 971 O O . ILE A 1 125 ? -5.706 -9.375 3.614 1.00 96.44 125 ILE A O 1
ATOM 975 N N . LEU A 1 126 ? -4.532 -7.611 2.897 1.00 97.00 126 LEU A N 1
ATOM 976 C CA . LEU A 1 126 ? -5.699 -6.869 2.418 1.00 97.00 126 LEU A CA 1
ATOM 977 C C . LEU A 1 126 ? -6.450 -7.615 1.316 1.00 97.00 126 LEU A C 1
ATOM 979 O O . LEU A 1 126 ? -7.674 -7.626 1.322 1.00 97.00 126 LEU A O 1
ATOM 983 N N . LEU A 1 127 ? -5.737 -8.230 0.371 1.00 97.12 127 LEU A N 1
ATOM 984 C CA . LEU A 1 127 ? -6.349 -9.013 -0.706 1.00 97.12 127 LEU A CA 1
ATOM 985 C C . LEU A 1 127 ? -6.914 -10.356 -0.221 1.00 97.12 127 LEU A C 1
ATOM 987 O O . LEU A 1 127 ? -7.739 -10.948 -0.914 1.00 97.12 127 LEU A O 1
ATOM 991 N N . ALA A 1 128 ? -6.483 -10.846 0.945 1.00 96.19 128 ALA A N 1
ATOM 992 C CA . ALA A 1 128 ? -7.092 -11.999 1.603 1.00 96.19 128 ALA A CA 1
ATOM 993 C C . ALA A 1 128 ? -8.418 -11.656 2.302 1.00 96.19 128 ALA A C 1
ATOM 995 O O . ALA A 1 128 ? -9.229 -12.553 2.528 1.00 96.19 128 ALA A O 1
ATOM 996 N N . GLU A 1 129 ? -8.631 -10.385 2.648 1.00 96.12 129 GLU A N 1
ATOM 997 C CA . GLU A 1 129 ? -9.752 -9.951 3.475 1.00 96.12 129 GLU A CA 1
ATOM 998 C C . GLU A 1 129 ? -11.088 -9.950 2.698 1.00 96.12 129 GLU A C 1
ATOM 1000 O O . GLU A 1 129 ? -11.210 -9.290 1.654 1.00 96.12 129 GLU A O 1
ATOM 1005 N N . PRO A 1 130 ? -12.136 -10.637 3.197 1.00 93.81 130 PRO A N 1
ATOM 1006 C CA . PRO A 1 130 ? -13.441 -10.662 2.550 1.00 93.81 130 PRO A CA 1
ATOM 1007 C C . PRO A 1 130 ? -14.068 -9.271 2.369 1.00 93.81 130 PRO A C 1
ATOM 1009 O O . PRO A 1 130 ? -14.412 -8.566 3.317 1.00 93.81 130 PRO A O 1
ATOM 1012 N N . GLY A 1 131 ? -14.339 -8.915 1.114 1.00 92.06 131 GLY A N 1
ATOM 1013 C CA . GLY A 1 131 ? -14.947 -7.631 0.753 1.00 92.06 131 GLY A CA 1
ATOM 1014 C C . GLY A 1 131 ? -13.942 -6.542 0.383 1.00 92.06 131 GLY A C 1
ATOM 1015 O O . GLY A 1 131 ? -14.365 -5.428 0.079 1.00 92.06 131 GLY A O 1
ATOM 1016 N N . MET A 1 132 ? -12.640 -6.847 0.347 1.00 96.38 132 MET A N 1
ATOM 1017 C CA . MET A 1 132 ? -11.672 -5.964 -0.294 1.00 96.38 132 MET A CA 1
ATOM 1018 C C . MET A 1 132 ? -11.983 -5.816 -1.792 1.00 96.38 132 MET A C 1
ATOM 1020 O O . MET A 1 132 ? -12.122 -6.801 -2.516 1.00 96.38 132 MET A O 1
ATOM 1024 N N . ASN A 1 133 ? -12.075 -4.572 -2.269 1.00 96.62 133 ASN A N 1
ATOM 1025 C CA . ASN A 1 133 ? -12.339 -4.272 -3.673 1.00 96.62 133 ASN A CA 1
ATOM 1026 C C . ASN A 1 133 ? -11.035 -3.977 -4.434 1.00 96.62 133 ASN A C 1
ATOM 1028 O O . ASN A 1 133 ? -10.498 -2.869 -4.365 1.00 96.62 133 ASN A O 1
ATOM 1032 N N . ALA A 1 134 ? -10.559 -4.963 -5.195 1.00 96.75 134 ALA A N 1
ATOM 1033 C CA . ALA A 1 134 ? -9.368 -4.839 -6.036 1.00 96.75 134 ALA A CA 1
ATOM 1034 C C . ALA A 1 134 ? -9.556 -3.941 -7.278 1.00 96.75 134 ALA A C 1
ATOM 1036 O O . ALA A 1 134 ? -8.569 -3.437 -7.809 1.00 96.75 134 ALA A O 1
ATOM 1037 N N . ASP A 1 135 ? -10.798 -3.684 -7.702 1.00 97.44 135 ASP A N 1
ATOM 1038 C CA . ASP A 1 135 ? -11.139 -2.787 -8.821 1.00 97.44 135 ASP A CA 1
ATOM 1039 C C . ASP A 1 135 ? -11.338 -1.331 -8.365 1.00 97.44 135 ASP A C 1
ATOM 1041 O O . ASP A 1 135 ? -11.825 -0.480 -9.104 1.00 97.44 135 ASP A O 1
ATOM 1045 N N . MET A 1 136 ? -10.999 -1.001 -7.116 1.00 96.69 136 MET A N 1
ATOM 1046 C CA . MET A 1 136 ? -11.111 0.377 -6.655 1.00 96.69 136 MET A CA 1
ATOM 1047 C C . MET A 1 136 ? -10.152 1.282 -7.434 1.00 96.69 136 MET A C 1
ATOM 1049 O O . MET A 1 136 ? -8.961 0.991 -7.532 1.00 96.69 136 MET A O 1
ATOM 1053 N N . ARG A 1 137 ? -10.667 2.415 -7.930 1.00 96.75 137 ARG A N 1
ATOM 1054 C CA . ARG A 1 137 ? -9.935 3.337 -8.809 1.00 96.75 137 ARG A CA 1
ATOM 1055 C C . ARG A 1 137 ? -9.677 4.679 -8.150 1.00 96.75 137 ARG A C 1
ATOM 1057 O O . ARG A 1 137 ? -10.549 5.224 -7.470 1.00 96.75 137 ARG A O 1
ATOM 1064 N N . ASN A 1 138 ? -8.484 5.219 -8.359 1.00 96.31 138 ASN A N 1
ATOM 1065 C CA . ASN A 1 138 ? -8.125 6.557 -7.893 1.00 96.31 138 ASN A CA 1
ATOM 1066 C C . ASN A 1 138 ? -8.630 7.662 -8.849 1.00 96.31 138 ASN A C 1
ATOM 1068 O O . ASN A 1 138 ? -9.289 7.386 -9.851 1.00 96.31 138 ASN A O 1
ATOM 1072 N N . VAL A 1 139 ? -8.299 8.933 -8.578 1.00 95.88 139 VAL A N 1
ATOM 1073 C CA . VAL A 1 139 ? -8.710 10.072 -9.438 1.00 95.88 139 VAL A CA 1
ATOM 1074 C C . VAL A 1 139 ? -8.177 10.019 -10.873 1.00 95.88 139 VAL A C 1
ATOM 1076 O O . VAL A 1 139 ? -8.712 10.696 -11.744 1.00 95.88 139 VAL A O 1
ATOM 1079 N N . LYS A 1 140 ? -7.124 9.236 -11.130 1.00 94.12 140 LYS A N 1
ATOM 1080 C CA . LYS A 1 140 ? -6.564 9.002 -12.469 1.00 94.12 140 LYS A CA 1
ATOM 1081 C C . LYS A 1 140 ? -7.177 7.772 -13.149 1.00 94.12 140 LYS A C 1
ATOM 1083 O O . LYS A 1 140 ? -6.662 7.332 -14.169 1.00 94.12 140 LYS A O 1
ATOM 1088 N N . ASN A 1 141 ? -8.240 7.205 -12.577 1.00 95.75 141 ASN A N 1
ATOM 1089 C CA . ASN A 1 141 ? -8.884 5.977 -13.036 1.00 95.75 141 ASN A CA 1
ATOM 1090 C C . ASN A 1 141 ? -7.973 4.730 -13.014 1.00 95.75 141 ASN A C 1
ATOM 1092 O O . ASN A 1 141 ? -8.256 3.739 -13.687 1.00 95.75 141 ASN A O 1
ATOM 1096 N N . LEU A 1 142 ? -6.886 4.773 -12.239 1.00 95.38 142 LEU A N 1
ATOM 1097 C CA . LEU A 1 142 ? -5.942 3.667 -12.091 1.00 95.38 142 LEU A CA 1
ATOM 1098 C C . LEU A 1 142 ? -6.371 2.775 -10.928 1.00 95.38 142 LEU A C 1
ATOM 1100 O O . LEU A 1 142 ? -6.801 3.296 -9.896 1.00 95.38 142 LEU A O 1
ATOM 1104 N N . THR A 1 143 ? -6.229 1.464 -11.100 1.00 97.19 143 THR A N 1
ATOM 1105 C CA . THR A 1 143 ? -6.286 0.468 -10.023 1.00 97.19 143 THR A CA 1
ATOM 1106 C C . THR A 1 143 ? -4.949 0.380 -9.279 1.00 97.19 143 THR A C 1
ATOM 1108 O O . THR A 1 143 ? -3.943 0.987 -9.667 1.00 97.19 143 THR A O 1
ATOM 1111 N N . ALA A 1 144 ? -4.907 -0.424 -8.214 1.00 96.69 144 ALA A N 1
ATOM 1112 C CA . ALA A 1 144 ? -3.660 -0.708 -7.512 1.00 96.69 144 ALA A CA 1
ATOM 1113 C C . ALA A 1 144 ? -2.637 -1.429 -8.413 1.00 96.69 144 ALA A C 1
ATOM 1115 O O . ALA A 1 144 ? -1.449 -1.117 -8.331 1.00 96.69 144 ALA A O 1
ATOM 1116 N N . LEU A 1 145 ? -3.087 -2.324 -9.304 1.00 96.50 145 LEU A N 1
ATOM 1117 C CA . LEU A 1 145 ? -2.211 -2.975 -10.283 1.00 96.50 145 LEU A CA 1
ATOM 1118 C C . LEU A 1 145 ? -1.636 -1.957 -11.260 1.00 96.50 145 LEU A C 1
ATOM 1120 O O . LEU A 1 145 ? -0.430 -1.941 -11.473 1.00 96.50 145 LEU A O 1
ATOM 1124 N N . ASP A 1 146 ? -2.473 -1.075 -11.805 1.00 94.69 146 ASP A N 1
ATOM 1125 C CA . ASP A 1 146 ? -2.017 -0.054 -12.753 1.00 94.69 146 ASP A CA 1
ATOM 1126 C C . ASP A 1 146 ? -0.946 0.850 -12.124 1.00 94.69 146 ASP A C 1
ATOM 1128 O O . ASP A 1 146 ? 0.051 1.197 -12.760 1.00 94.69 146 ASP A O 1
ATOM 1132 N N . LEU A 1 147 ? -1.111 1.192 -10.840 1.00 93.12 147 LEU A N 1
ATOM 1133 C CA . LEU A 1 147 ? -0.098 1.923 -10.081 1.00 93.12 147 LEU A CA 1
ATOM 1134 C C . LEU A 1 147 ? 1.191 1.105 -9.901 1.00 93.12 147 LEU A C 1
ATOM 1136 O O . LEU A 1 147 ? 2.276 1.677 -9.964 1.00 93.12 147 LEU A O 1
ATOM 1140 N N . CYS A 1 148 ? 1.085 -0.210 -9.704 1.00 92.69 148 CYS A N 1
ATOM 1141 C CA . CYS A 1 148 ? 2.229 -1.110 -9.574 1.00 92.69 148 CYS A CA 1
ATOM 1142 C C . CYS A 1 148 ? 3.003 -1.257 -10.891 1.00 92.69 148 CYS A C 1
ATOM 1144 O O . CYS A 1 148 ? 4.229 -1.231 -10.888 1.00 92.69 148 CYS A O 1
ATOM 1146 N N . LEU A 1 149 ? 2.301 -1.333 -12.023 1.00 91.19 149 LEU A N 1
ATOM 1147 C CA . LEU A 1 149 ? 2.907 -1.359 -13.356 1.00 91.19 149 LEU A CA 1
ATOM 1148 C C . LEU A 1 149 ? 3.566 -0.025 -13.697 1.00 91.19 149 LEU A C 1
ATOM 1150 O O . LEU A 1 149 ? 4.678 -0.007 -14.207 1.00 91.19 149 LEU A O 1
ATOM 1154 N N . THR A 1 150 ? 2.915 1.091 -13.349 1.00 88.62 150 THR A N 1
ATOM 1155 C CA . THR A 1 150 ? 3.505 2.431 -13.498 1.00 88.62 150 THR A CA 1
ATOM 1156 C C . THR A 1 150 ? 4.773 2.548 -12.661 1.00 88.62 150 THR A C 1
ATOM 1158 O O . THR A 1 150 ? 5.779 3.066 -13.131 1.00 88.62 150 THR A O 1
ATOM 1161 N N . ARG A 1 151 ? 4.729 2.045 -11.421 1.00 86.88 151 ARG A N 1
ATOM 1162 C CA . ARG A 1 151 ? 5.897 1.955 -10.550 1.00 86.88 151 ARG A CA 1
ATOM 1163 C C . ARG A 1 151 ? 6.994 1.157 -11.250 1.00 86.88 151 ARG A C 1
ATOM 1165 O O . ARG A 1 151 ? 8.071 1.695 -11.401 1.00 86.88 151 ARG A O 1
ATOM 1172 N N . TRP A 1 152 ? 6.706 -0.045 -11.744 1.00 86.25 152 TRP A N 1
ATOM 1173 C CA . TRP A 1 152 ? 7.683 -0.947 -12.368 1.00 86.25 152 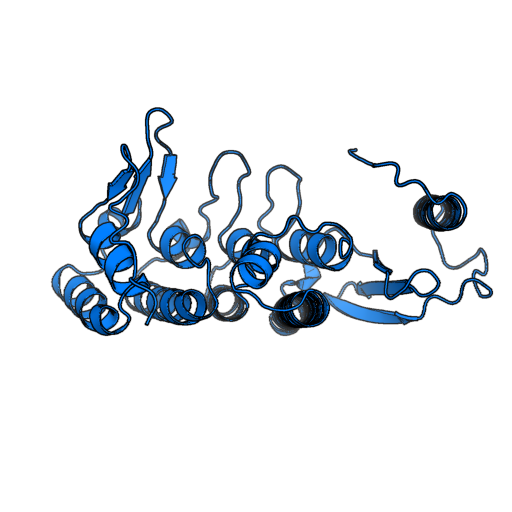TRP A CA 1
ATOM 1174 C C . TRP A 1 152 ? 8.294 -0.431 -13.681 1.00 86.25 152 TRP A C 1
ATOM 1176 O O . TRP A 1 152 ? 9.481 -0.639 -13.924 1.00 86.25 152 TRP A O 1
ATOM 1186 N N . GLN A 1 153 ? 7.500 0.253 -14.509 1.00 82.94 153 GLN A N 1
ATOM 1187 C CA . GLN A 1 153 ? 7.944 0.872 -15.762 1.00 82.94 153 GLN A CA 1
ATOM 1188 C C . GLN A 1 153 ? 8.940 2.016 -15.518 1.00 82.94 153 GLN A C 1
ATOM 1190 O O . GLN A 1 153 ? 9.857 2.217 -16.313 1.00 82.94 153 GLN A O 1
ATOM 1195 N N . ASP A 1 154 ? 8.766 2.763 -14.426 1.00 70.62 154 ASP A N 1
ATOM 1196 C CA . ASP A 1 154 ? 9.454 4.030 -14.168 1.00 70.62 154 ASP A CA 1
ATOM 1197 C C . ASP A 1 154 ? 10.730 3.856 -13.316 1.00 70.62 154 ASP A C 1
ATOM 1199 O O . ASP A 1 154 ? 10.955 4.581 -12.346 1.00 70.62 154 ASP A O 1
ATOM 1203 N N . SER A 1 155 ? 11.600 2.902 -13.680 1.00 59.94 155 SER A N 1
ATOM 1204 C CA . SER A 1 155 ? 12.878 2.635 -12.985 1.00 59.94 155 SER A CA 1
ATOM 1205 C C . SER A 1 155 ? 13.893 3.793 -13.050 1.00 59.94 155 SER A C 1
ATOM 1207 O O . SER A 1 155 ? 14.925 3.743 -12.382 1.00 59.94 155 SER A O 1
ATOM 1209 N N . ILE A 1 156 ? 13.590 4.852 -13.817 1.00 53.78 156 ILE A N 1
ATOM 1210 C CA . ILE A 1 156 ? 14.400 6.076 -13.974 1.00 53.78 156 ILE A CA 1
ATOM 1211 C C . ILE A 1 156 ? 13.799 7.270 -13.203 1.00 53.78 156 ILE A C 1
ATOM 1213 O O . ILE A 1 156 ? 14.332 8.379 -13.228 1.00 53.78 156 ILE A O 1
ATOM 1217 N N . ARG A 1 157 ? 12.735 7.074 -12.414 1.00 55.62 157 ARG A N 1
ATOM 1218 C CA . ARG A 1 157 ? 12.338 8.069 -11.413 1.00 55.62 157 ARG A CA 1
ATOM 1219 C C . ARG A 1 157 ? 12.743 7.615 -10.024 1.00 55.62 157 ARG A C 1
ATOM 1221 O O . ARG A 1 157 ? 11.963 6.996 -9.304 1.00 55.62 157 ARG A O 1
ATOM 1228 N N . ASP A 1 158 ? 13.917 8.098 -9.614 1.00 53.38 158 ASP A N 1
ATOM 1229 C CA . ASP A 1 158 ? 14.481 8.166 -8.249 1.00 53.38 158 ASP A CA 1
ATOM 1230 C C . ASP A 1 158 ? 13.576 8.908 -7.225 1.00 53.38 158 ASP A C 1
ATOM 1232 O O . ASP A 1 158 ? 14.031 9.508 -6.247 1.00 53.38 158 ASP A O 1
ATOM 1236 N N . GLY A 1 159 ? 12.266 8.953 -7.470 1.00 64.44 159 GLY A N 1
ATOM 1237 C CA . GLY A 1 159 ? 11.265 9.676 -6.709 1.00 64.44 159 GLY A CA 1
ATOM 1238 C C . GLY A 1 159 ? 10.449 8.808 -5.759 1.00 64.44 159 GLY A C 1
ATOM 1239 O O . GLY A 1 159 ? 9.685 9.388 -4.988 1.00 64.44 159 GLY A O 1
ATOM 1240 N N . SER A 1 160 ? 10.564 7.472 -5.794 1.00 77.25 160 SER A N 1
ATOM 1241 C CA . SER A 1 160 ? 9.846 6.639 -4.824 1.00 77.25 160 SER A CA 1
ATOM 1242 C C . SER A 1 160 ? 10.443 6.826 -3.428 1.00 77.25 160 SER A C 1
ATOM 1244 O O . SER A 1 160 ? 11.662 6.893 -3.252 1.00 77.25 160 SER A O 1
ATOM 1246 N N . ASP A 1 161 ? 9.569 6.963 -2.431 1.00 78.25 161 ASP A N 1
ATOM 1247 C CA . ASP A 1 161 ? 9.992 7.294 -1.071 1.00 78.25 161 ASP A CA 1
ATOM 1248 C C . ASP A 1 161 ? 10.917 6.205 -0.505 1.00 78.25 161 ASP A C 1
ATOM 1250 O O . ASP A 1 161 ? 11.946 6.522 0.076 1.00 78.25 161 ASP A O 1
ATOM 1254 N N . ASP A 1 162 ? 10.616 4.928 -0.746 1.00 79.50 162 ASP A N 1
ATOM 1255 C CA . ASP A 1 162 ? 11.406 3.785 -0.276 1.00 79.50 162 ASP A CA 1
ATOM 1256 C C . ASP A 1 162 ? 12.810 3.711 -0.897 1.00 79.50 162 ASP A C 1
ATOM 1258 O O . ASP A 1 162 ? 13.778 3.468 -0.176 1.00 79.50 162 ASP A O 1
ATOM 1262 N N . TYR A 1 163 ? 12.960 4.012 -2.190 1.00 83.81 163 TYR A N 1
ATOM 1263 C CA . TYR A 1 163 ? 14.277 4.103 -2.827 1.00 83.81 163 TYR A CA 1
ATOM 1264 C C . TYR A 1 163 ? 15.099 5.267 -2.252 1.00 83.81 163 TYR A C 1
ATOM 1266 O O . TYR A 1 163 ? 16.249 5.091 -1.848 1.00 83.81 163 TYR A O 1
ATOM 1274 N N . ARG A 1 164 ? 14.496 6.456 -2.116 1.00 84.69 164 ARG A N 1
ATOM 1275 C CA . ARG A 1 164 ? 15.173 7.634 -1.539 1.00 84.69 164 ARG A CA 1
ATOM 1276 C C . ARG A 1 164 ? 15.557 7.424 -0.078 1.00 84.69 164 ARG A C 1
ATOM 1278 O O . ARG A 1 164 ? 16.607 7.894 0.359 1.00 84.69 164 ARG A O 1
ATOM 1285 N N . LEU A 1 165 ? 14.714 6.732 0.682 1.00 83.38 165 LEU A N 1
ATOM 1286 C CA . LEU A 1 165 ? 14.970 6.399 2.080 1.00 83.38 165 LEU A CA 1
ATOM 1287 C C . LEU A 1 165 ? 16.089 5.363 2.207 1.00 83.38 165 LEU A C 1
ATOM 1289 O O . LEU A 1 165 ? 16.940 5.528 3.079 1.00 83.38 165 LEU A O 1
ATOM 1293 N N . ALA A 1 166 ? 16.162 4.376 1.307 1.00 85.88 166 ALA A N 1
ATOM 1294 C CA . ALA A 1 166 ? 17.288 3.446 1.231 1.00 85.88 166 ALA A CA 1
ATOM 1295 C C . ALA A 1 166 ? 18.616 4.182 0.981 1.00 85.88 166 ALA A C 1
ATOM 1297 O O . ALA A 1 166 ? 19.578 3.983 1.725 1.00 85.88 166 ALA A O 1
ATOM 1298 N N . LEU A 1 167 ? 18.648 5.106 0.013 1.00 88.50 167 LEU A N 1
ATOM 1299 C CA . LEU A 1 167 ? 19.825 5.946 -0.241 1.00 88.50 167 LEU A CA 1
ATOM 1300 C C . LEU A 1 167 ? 20.198 6.797 0.983 1.00 88.50 167 LEU A C 1
ATOM 1302 O O . LEU A 1 167 ? 21.364 6.865 1.367 1.00 88.50 167 LEU A O 1
ATOM 1306 N N . LYS A 1 168 ? 19.209 7.409 1.649 1.00 88.44 168 LYS A N 1
ATOM 1307 C CA . LYS A 1 168 ? 19.424 8.193 2.879 1.00 88.44 168 LYS A CA 1
ATOM 1308 C C . LYS A 1 168 ? 19.965 7.338 4.033 1.00 88.44 168 LYS A C 1
ATOM 1310 O O . LYS A 1 168 ? 20.689 7.854 4.880 1.00 88.44 168 LYS A O 1
ATOM 1315 N N . ALA A 1 169 ? 19.630 6.050 4.062 1.00 86.81 169 ALA A N 1
ATOM 1316 C CA . ALA A 1 169 ? 20.164 5.079 5.012 1.00 86.81 169 ALA A CA 1
ATOM 1317 C C . ALA A 1 169 ? 21.584 4.588 4.654 1.00 86.81 169 ALA A C 1
ATOM 1319 O O . ALA A 1 169 ? 22.140 3.766 5.380 1.00 86.81 169 ALA A O 1
ATOM 1320 N N . GLY A 1 170 ? 22.182 5.087 3.565 1.00 91.25 170 GLY A N 1
ATOM 1321 C CA . GLY A 1 170 ? 23.529 4.722 3.121 1.00 91.25 170 GLY A CA 1
ATOM 1322 C C . GLY A 1 170 ? 23.594 3.432 2.300 1.00 91.25 170 GLY A C 1
ATOM 1323 O O . GLY A 1 170 ? 24.685 2.907 2.085 1.00 91.25 170 GLY A O 1
ATOM 1324 N N . ILE A 1 171 ? 22.452 2.908 1.843 1.00 90.00 171 ILE A N 1
ATOM 1325 C CA . ILE A 1 171 ? 22.414 1.777 0.909 1.00 90.00 171 ILE A CA 1
ATOM 1326 C C . ILE A 1 171 ? 22.902 2.272 -0.457 1.00 90.00 171 ILE A C 1
ATOM 1328 O O . ILE A 1 171 ? 22.527 3.359 -0.898 1.00 90.00 171 ILE A O 1
ATOM 1332 N N . SER A 1 172 ? 23.745 1.486 -1.132 1.00 92.81 172 SER A N 1
ATOM 1333 C CA . SER A 1 172 ? 24.230 1.841 -2.468 1.00 92.81 172 SER A CA 1
ATOM 1334 C C . SER A 1 172 ? 23.078 1.918 -3.472 1.00 92.81 172 SER A C 1
ATOM 1336 O O . SER A 1 172 ? 22.100 1.181 -3.360 1.00 92.81 172 SER A O 1
ATOM 1338 N N . GLU A 1 173 ? 23.212 2.766 -4.491 1.00 88.62 173 GLU A N 1
ATOM 1339 C CA . GLU A 1 173 ? 22.204 2.913 -5.550 1.00 88.62 173 GLU A CA 1
ATOM 1340 C C . GLU A 1 173 ? 21.814 1.571 -6.181 1.00 88.62 173 GLU A C 1
ATOM 1342 O O . GLU A 1 173 ? 20.629 1.258 -6.288 1.00 88.62 173 GLU A O 1
ATOM 1347 N N . ALA A 1 174 ? 22.801 0.739 -6.517 1.00 88.56 174 ALA A N 1
ATOM 1348 C CA . ALA A 1 174 ? 22.560 -0.577 -7.098 1.00 88.56 174 ALA A CA 1
ATOM 1349 C C . ALA A 1 174 ? 21.734 -1.488 -6.170 1.00 88.56 174 ALA A C 1
ATOM 1351 O O . ALA A 1 174 ? 20.795 -2.142 -6.622 1.00 88.56 174 ALA A O 1
ATOM 1352 N N . ALA A 1 175 ? 22.043 -1.510 -4.868 1.00 89.75 175 ALA A N 1
ATOM 1353 C CA . ALA A 1 175 ? 21.310 -2.323 -3.900 1.00 89.75 175 ALA A CA 1
ATOM 1354 C C . ALA A 1 175 ? 19.905 -1.763 -3.617 1.00 89.75 175 ALA A C 1
ATOM 1356 O O . ALA A 1 175 ? 18.950 -2.532 -3.511 1.00 89.75 175 ALA A O 1
ATOM 1357 N N . ALA A 1 176 ? 19.759 -0.437 -3.544 1.00 87.69 176 ALA A N 1
ATOM 1358 C CA . ALA A 1 176 ? 18.467 0.225 -3.387 1.00 87.69 176 ALA A CA 1
ATOM 1359 C C . ALA A 1 176 ? 17.555 -0.049 -4.593 1.00 87.69 176 ALA A C 1
ATOM 1361 O O . ALA A 1 176 ? 16.384 -0.386 -4.410 1.00 87.69 176 ALA A O 1
ATOM 1362 N N . ARG A 1 177 ? 18.101 0.019 -5.816 1.00 85.69 177 ARG A N 1
ATOM 1363 C CA . ARG A 1 177 ? 17.383 -0.322 -7.050 1.00 85.69 177 ARG A CA 1
ATOM 1364 C C . ARG A 1 177 ? 16.965 -1.790 -7.054 1.00 85.69 177 ARG A C 1
ATOM 1366 O O . ARG A 1 177 ? 15.787 -2.071 -7.242 1.00 85.69 177 ARG A O 1
ATOM 1373 N N . ALA A 1 178 ? 17.881 -2.711 -6.757 1.00 87.00 178 ALA A N 1
ATOM 1374 C CA . ALA A 1 178 ? 17.569 -4.139 -6.689 1.00 87.00 178 ALA A CA 1
ATOM 1375 C C . ALA A 1 178 ? 16.469 -4.456 -5.657 1.00 87.00 178 ALA A C 1
ATOM 1377 O O . ALA A 1 178 ? 15.542 -5.207 -5.952 1.00 87.00 178 ALA A O 1
ATOM 1378 N N . GLY A 1 179 ? 16.526 -3.851 -4.465 1.00 88.19 179 GLY A N 1
ATOM 1379 C CA . GLY A 1 179 ? 15.501 -4.026 -3.432 1.00 88.19 179 GLY A CA 1
ATOM 1380 C C . GLY A 1 179 ? 14.140 -3.456 -3.838 1.00 88.19 179 GLY A C 1
ATOM 1381 O O . GLY A 1 179 ? 13.107 -4.096 -3.627 1.00 88.19 179 GLY A O 1
ATOM 1382 N N . TRP A 1 180 ? 14.126 -2.279 -4.465 1.00 87.88 18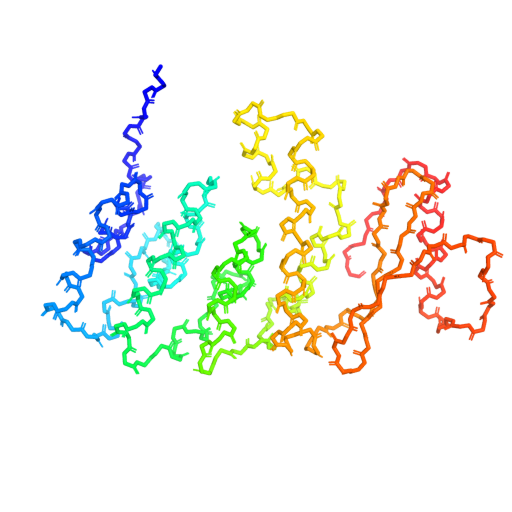0 TRP A N 1
ATOM 1383 C CA . TRP A 1 180 ? 12.907 -1.666 -4.990 1.00 87.88 180 TRP A CA 1
ATOM 1384 C C . TRP A 1 180 ? 12.285 -2.496 -6.121 1.00 87.88 180 TRP A C 1
ATOM 1386 O O . TRP A 1 180 ? 11.062 -2.670 -6.154 1.00 87.88 180 TRP A O 1
ATOM 1396 N N . GLU A 1 181 ? 13.108 -3.044 -7.017 1.00 87.56 181 GLU A N 1
ATOM 1397 C CA . GLU A 1 181 ? 12.655 -3.913 -8.104 1.00 87.56 181 GLU A CA 1
ATOM 1398 C C . GLU A 1 181 ? 12.059 -5.201 -7.546 1.00 87.56 181 GLU A C 1
ATOM 1400 O O . GLU A 1 181 ? 10.911 -5.508 -7.854 1.00 87.56 181 GLU A O 1
ATOM 1405 N N . ALA A 1 182 ? 12.777 -5.888 -6.654 1.00 89.81 182 ALA A N 1
ATOM 1406 C CA . ALA A 1 182 ? 12.293 -7.102 -5.999 1.00 89.81 182 ALA A CA 1
ATOM 1407 C C . ALA A 1 182 ? 10.971 -6.866 -5.250 1.00 89.81 182 ALA A C 1
ATOM 1409 O O . ALA A 1 182 ? 10.047 -7.674 -5.329 1.00 89.81 182 ALA A O 1
ATOM 1410 N N . THR A 1 183 ? 10.843 -5.724 -4.570 1.00 89.94 183 THR A N 1
ATOM 1411 C CA . THR A 1 183 ? 9.597 -5.332 -3.894 1.00 89.94 183 THR A CA 1
ATOM 1412 C C . THR A 1 183 ? 8.454 -5.146 -4.890 1.00 89.94 183 THR A C 1
ATOM 1414 O O . THR A 1 183 ? 7.329 -5.578 -4.644 1.00 89.94 183 THR A O 1
ATOM 1417 N N . THR A 1 184 ? 8.733 -4.507 -6.026 1.00 91.12 184 THR A N 1
ATOM 1418 C CA . THR A 1 184 ? 7.732 -4.251 -7.066 1.00 91.12 184 THR A CA 1
ATOM 1419 C C . THR A 1 184 ? 7.296 -5.544 -7.757 1.00 91.12 184 THR A C 1
ATOM 1421 O O . THR A 1 184 ? 6.098 -5.737 -7.942 1.00 91.12 184 THR A O 1
ATOM 1424 N N . GLU A 1 185 ? 8.217 -6.464 -8.052 1.00 91.12 185 GLU A N 1
ATOM 1425 C CA . GLU A 1 185 ? 7.880 -7.811 -8.543 1.00 91.12 185 GLU A CA 1
ATOM 1426 C C . GLU A 1 185 ? 6.997 -8.560 -7.544 1.00 91.12 185 GLU A C 1
ATOM 1428 O O . GLU A 1 185 ? 5.943 -9.066 -7.918 1.00 91.12 185 GLU A O 1
ATOM 1433 N N . GLY A 1 186 ? 7.364 -8.553 -6.258 1.00 93.56 186 GLY A N 1
ATOM 1434 C CA . GLY A 1 186 ? 6.570 -9.201 -5.216 1.00 93.56 186 GLY A CA 1
ATOM 1435 C C . GLY A 1 186 ? 5.141 -8.654 -5.151 1.00 93.56 186 GLY A C 1
ATOM 1436 O O . GLY A 1 186 ? 4.183 -9.420 -5.054 1.00 93.56 186 GLY A O 1
ATOM 1437 N N . LEU A 1 187 ? 4.959 -7.331 -5.261 1.00 94.56 187 LEU A N 1
ATOM 1438 C CA . LEU A 1 187 ? 3.629 -6.713 -5.343 1.00 94.56 187 LEU A CA 1
ATOM 1439 C C . LEU A 1 187 ? 2.827 -7.227 -6.550 1.00 94.56 187 LEU A C 1
ATOM 1441 O O . LEU A 1 187 ? 1.646 -7.546 -6.402 1.00 94.56 187 LEU A O 1
ATOM 1445 N N . ILE A 1 188 ? 3.458 -7.324 -7.720 1.00 94.06 188 ILE A N 1
ATOM 1446 C CA . ILE A 1 188 ? 2.834 -7.802 -8.960 1.00 94.06 188 ILE A CA 1
ATOM 1447 C C . ILE A 1 188 ? 2.415 -9.270 -8.828 1.00 94.06 188 ILE A C 1
ATOM 1449 O O . ILE A 1 188 ? 1.254 -9.599 -9.074 1.00 94.06 188 ILE A O 1
ATOM 1453 N N . GLU A 1 189 ? 3.319 -10.129 -8.361 1.00 94.69 189 GLU A N 1
ATOM 1454 C CA . GLU A 1 189 ? 3.051 -11.548 -8.108 1.00 94.69 189 GLU A CA 1
ATOM 1455 C C . GLU A 1 189 ? 1.932 -11.740 -7.078 1.00 94.69 189 GLU A C 1
ATOM 1457 O O . GLU A 1 189 ? 1.075 -12.611 -7.237 1.00 94.69 189 GLU A O 1
ATOM 1462 N N . CYS A 1 190 ? 1.882 -10.896 -6.040 1.00 95.94 190 CYS A N 1
ATOM 1463 C CA . CYS A 1 190 ? 0.787 -10.885 -5.070 1.00 95.94 190 CYS A CA 1
ATOM 1464 C C . CYS A 1 190 ? -0.561 -10.669 -5.753 1.00 95.94 190 CYS A C 1
ATOM 1466 O O . CYS A 1 190 ? -1.515 -11.415 -5.527 1.00 95.94 190 CYS A O 1
ATOM 1468 N N . MET A 1 191 ? -0.636 -9.632 -6.589 1.00 96.38 191 MET A N 1
ATOM 1469 C CA . MET A 1 191 ? -1.867 -9.261 -7.272 1.00 96.38 191 MET A CA 1
ATOM 1470 C C . MET A 1 191 ? -2.296 -10.315 -8.281 1.00 96.38 191 MET A C 1
ATOM 1472 O O . MET A 1 191 ? -3.490 -10.592 -8.377 1.00 96.38 191 MET A O 1
ATOM 1476 N N . GLU A 1 192 ? -1.351 -10.916 -8.998 1.00 95.69 192 GLU A N 1
ATOM 1477 C CA . GLU A 1 192 ? -1.625 -12.033 -9.897 1.00 95.69 192 GLU A CA 1
ATOM 1478 C C . GLU A 1 192 ? -2.171 -13.238 -9.126 1.00 95.69 192 GLU A C 1
ATOM 1480 O O . GLU A 1 192 ? -3.281 -13.697 -9.397 1.00 95.69 192 GLU A O 1
ATOM 1485 N N . ARG A 1 193 ? -1.456 -13.689 -8.089 1.00 96.06 193 ARG A N 1
ATOM 1486 C CA . ARG A 1 193 ? -1.849 -14.829 -7.247 1.00 96.06 193 ARG A CA 1
ATOM 1487 C C . ARG A 1 193 ? -3.216 -14.640 -6.589 1.00 96.06 193 ARG A C 1
ATOM 1489 O O . ARG A 1 193 ? -3.968 -15.599 -6.443 1.00 96.06 193 ARG A O 1
ATOM 1496 N N . ARG A 1 194 ? -3.547 -13.414 -6.174 1.00 96.31 194 ARG A N 1
ATOM 1497 C CA . ARG A 1 194 ? -4.838 -13.060 -5.557 1.00 96.31 194 ARG A CA 1
ATOM 1498 C C . ARG A 1 194 ? -5.934 -12.742 -6.584 1.00 96.31 194 ARG A C 1
ATOM 1500 O O . ARG A 1 194 ? -7.053 -12.419 -6.194 1.00 96.31 194 ARG A O 1
ATOM 1507 N N . GLY A 1 195 ? -5.633 -12.804 -7.883 1.00 95.88 195 GLY A N 1
ATOM 1508 C CA . GLY A 1 195 ? -6.572 -12.488 -8.961 1.00 95.88 195 GLY A CA 1
ATOM 1509 C C . GLY A 1 195 ? -6.980 -11.012 -9.022 1.00 95.88 195 GLY A C 1
ATOM 1510 O O . GLY A 1 195 ? -7.999 -10.684 -9.624 1.00 95.88 195 GLY A O 1
ATOM 1511 N N . ALA A 1 196 ? -6.221 -10.112 -8.396 1.00 95.81 196 ALA A N 1
ATOM 1512 C CA . ALA A 1 196 ? -6.419 -8.667 -8.487 1.00 95.81 196 ALA A CA 1
ATOM 1513 C C . ALA A 1 196 ? -5.942 -8.105 -9.839 1.00 95.81 196 ALA A C 1
ATOM 1515 O O . ALA A 1 196 ? -6.426 -7.069 -10.294 1.00 95.81 196 ALA A O 1
ATOM 1516 N N . SER A 1 197 ? -5.033 -8.808 -10.514 1.00 94.38 197 SER A N 1
ATOM 1517 C CA . SER A 1 197 ? -4.469 -8.408 -11.806 1.00 94.38 197 SER A CA 1
ATOM 1518 C C . SER A 1 197 ? -5.502 -8.287 -12.940 1.00 94.38 197 SER A C 1
ATOM 1520 O O . SER A 1 197 ? -5.326 -7.494 -13.863 1.00 94.38 197 SER A O 1
ATOM 1522 N N . ARG A 1 198 ? -6.629 -9.009 -12.869 1.00 94.62 198 ARG A N 1
ATOM 1523 C CA . ARG A 1 198 ? -7.698 -8.945 -13.888 1.00 94.62 198 ARG A CA 1
ATOM 1524 C C . ARG A 1 198 ? -8.379 -7.576 -13.997 1.00 94.62 198 ARG A C 1
ATOM 1526 O O . ARG A 1 198 ? -8.948 -7.263 -15.040 1.00 94.62 198 ARG A O 1
ATOM 1533 N N . TYR A 1 199 ? -8.311 -6.765 -12.940 1.00 94.62 199 TYR A N 1
ATOM 1534 C CA . TYR A 1 199 ? -8.986 -5.466 -12.865 1.00 94.62 199 TYR A CA 1
ATOM 1535 C C . TYR A 1 199 ? -8.156 -4.308 -13.439 1.00 94.62 199 TYR A C 1
ATOM 1537 O O . TYR A 1 199 ? -8.688 -3.216 -13.643 1.00 94.62 199 TYR A O 1
ATOM 1545 N N . GLY A 1 200 ? -6.870 -4.538 -13.735 1.00 90.56 200 GLY A N 1
ATOM 1546 C CA . GLY A 1 200 ? -5.997 -3.524 -14.326 1.00 90.56 200 GLY A CA 1
ATOM 1547 C C . GLY A 1 200 ? -6.501 -3.042 -15.687 1.00 90.56 200 GLY A C 1
ATOM 1548 O O . GLY A 1 200 ? -6.918 -3.848 -16.529 1.00 90.56 200 GLY A O 1
ATOM 1549 N N . ASN A 1 201 ? -6.445 -1.729 -15.907 1.00 88.81 201 ASN A N 1
ATOM 1550 C CA . ASN A 1 201 ? -6.705 -1.117 -17.211 1.00 88.81 201 ASN A CA 1
ATOM 1551 C C . ASN A 1 201 ? -5.538 -1.309 -18.162 1.00 88.81 201 ASN A C 1
ATOM 1553 O O . ASN A 1 201 ? -5.735 -1.489 -19.362 1.00 88.81 201 ASN A O 1
ATOM 1557 N N . ILE A 1 202 ? -4.325 -1.222 -17.630 1.00 85.94 202 ILE A N 1
ATOM 1558 C CA . ILE A 1 202 ? -3.132 -1.295 -18.443 1.00 85.94 202 ILE A CA 1
ATOM 1559 C C . ILE A 1 202 ? -2.911 -2.764 -18.794 1.00 85.94 202 ILE A C 1
ATOM 1561 O O . ILE A 1 202 ? -2.612 -3.584 -17.930 1.00 85.94 202 ILE A O 1
ATOM 1565 N N . LYS A 1 203 ? -3.118 -3.109 -20.067 1.00 84.19 203 LYS A N 1
ATOM 1566 C CA . LYS A 1 203 ? -2.950 -4.483 -20.568 1.00 84.19 203 LYS A CA 1
ATOM 1567 C C . LYS A 1 203 ? -1.547 -4.760 -21.076 1.00 84.19 203 LYS A C 1
ATOM 1569 O O . LYS A 1 203 ? -1.152 -5.918 -21.186 1.00 84.19 203 LYS A O 1
ATOM 1574 N N . THR A 1 204 ? -0.790 -3.716 -21.386 1.00 81.50 204 THR A N 1
ATOM 1575 C CA . THR A 1 204 ? 0.586 -3.836 -21.848 1.00 81.50 204 THR A CA 1
ATOM 1576 C C . THR A 1 204 ? 1.404 -2.667 -21.317 1.00 81.50 204 THR A C 1
ATOM 1578 O O . THR A 1 204 ? 1.005 -1.515 -21.462 1.00 81.50 204 THR A O 1
ATOM 1581 N N . VAL A 1 205 ? 2.537 -2.967 -20.685 1.00 86.06 205 VAL A N 1
ATOM 1582 C CA . VAL A 1 205 ? 3.589 -1.993 -20.360 1.00 86.06 205 VAL A CA 1
ATOM 1583 C C . VAL A 1 205 ? 4.930 -2.542 -20.809 1.00 86.06 205 VAL A C 1
ATOM 1585 O O . VAL A 1 205 ? 5.071 -3.742 -21.028 1.00 86.06 205 VAL A O 1
ATOM 1588 N N . PHE A 1 206 ? 5.928 -1.677 -20.923 1.00 84.56 206 PHE A N 1
ATOM 1589 C CA . PHE A 1 206 ? 7.310 -2.106 -21.076 1.00 84.56 206 PHE A CA 1
ATOM 1590 C C . PHE A 1 206 ? 8.102 -1.729 -19.825 1.00 84.56 206 PHE A C 1
ATOM 1592 O O . PHE A 1 206 ? 7.867 -0.681 -19.225 1.00 84.56 206 PHE A O 1
ATOM 1599 N N . LYS A 1 207 ? 9.058 -2.569 -19.441 1.00 83.81 207 LYS A N 1
ATOM 1600 C CA . LYS A 1 207 ? 10.100 -2.249 -18.465 1.00 83.81 207 LYS A CA 1
ATOM 1601 C C . LYS A 1 207 ? 11.403 -2.061 -19.221 1.00 83.81 207 LYS A C 1
ATOM 1603 O O . LYS A 1 207 ? 11.783 -2.916 -20.017 1.00 83.81 207 LYS A O 1
ATOM 1608 N N . ARG A 1 208 ? 12.107 -0.966 -18.950 1.00 79.38 208 ARG A N 1
ATOM 1609 C CA . ARG A 1 208 ? 13.483 -0.789 -19.415 1.00 79.38 208 ARG A CA 1
ATOM 1610 C C . ARG A 1 208 ? 14.422 -1.540 -18.465 1.00 79.38 208 ARG A C 1
ATOM 1612 O O . ARG A 1 208 ? 14.412 -1.269 -17.266 1.00 79.38 208 ARG A O 1
ATOM 1619 N N . LEU A 1 209 ? 15.188 -2.493 -18.994 1.00 79.69 209 LEU A N 1
ATOM 1620 C CA . LEU A 1 209 ? 16.178 -3.277 -18.244 1.00 79.69 209 LEU A CA 1
ATOM 1621 C C . LEU A 1 209 ? 17.565 -2.625 -18.316 1.00 79.69 209 LEU A C 1
ATOM 1623 O O . LEU A 1 209 ? 18.281 -2.564 -17.321 1.00 79.69 209 LEU A O 1
ATOM 1627 N N . SER A 1 210 ? 17.915 -2.081 -19.482 1.00 76.88 210 SER A N 1
ATOM 1628 C CA . SER A 1 210 ? 19.150 -1.331 -19.721 1.00 76.88 210 SER A CA 1
ATOM 1629 C C . SER A 1 210 ? 18.918 -0.254 -20.788 1.00 76.88 210 SER A C 1
ATOM 1631 O O . SER A 1 210 ? 17.786 -0.022 -21.208 1.00 76.88 210 SER A O 1
ATOM 1633 N N . HIS A 1 211 ? 19.968 0.443 -21.234 1.00 71.06 211 HIS A N 1
ATOM 1634 C CA . HIS A 1 211 ? 19.836 1.415 -22.329 1.00 71.06 211 HIS A CA 1
ATOM 1635 C C . HIS A 1 211 ? 19.372 0.760 -23.644 1.00 71.06 211 HIS A C 1
ATOM 1637 O O . HIS A 1 211 ? 18.707 1.409 -24.443 1.00 71.06 211 HIS A O 1
ATOM 1643 N N . PHE A 1 212 ? 19.678 -0.528 -23.833 1.00 73.31 212 PHE A N 1
ATOM 1644 C CA . PHE A 1 212 ? 19.391 -1.269 -25.063 1.00 73.31 212 PHE A CA 1
ATOM 1645 C C . PHE A 1 212 ? 18.364 -2.391 -24.880 1.00 73.31 212 PHE A C 1
ATOM 1647 O O . PHE A 1 212 ? 17.872 -2.931 -25.865 1.00 73.31 212 PHE A O 1
ATOM 1654 N N . GLU A 1 213 ? 18.024 -2.747 -23.640 1.00 78.19 213 GLU A N 1
ATOM 1655 C CA . GLU A 1 213 ? 17.134 -3.869 -23.353 1.00 78.19 213 GLU A CA 1
ATOM 1656 C C . GLU A 1 213 ? 15.827 -3.400 -22.729 1.00 78.19 213 GLU A C 1
ATOM 1658 O O . GLU A 1 213 ? 15.791 -2.618 -21.770 1.00 78.19 213 GLU A O 1
ATOM 1663 N N . MET A 1 214 ? 14.737 -3.948 -23.252 1.00 83.12 214 MET A N 1
ATOM 1664 C CA . MET A 1 214 ? 13.398 -3.774 -22.718 1.00 83.12 214 MET A CA 1
ATOM 1665 C C . MET A 1 214 ? 12.711 -5.129 -22.567 1.00 83.12 214 MET A C 1
ATOM 1667 O O . MET A 1 214 ? 13.102 -6.132 -23.161 1.00 83.12 214 MET A O 1
ATOM 1671 N N . MET A 1 215 ? 11.660 -5.145 -21.766 1.00 86.75 215 MET A N 1
ATOM 1672 C CA . MET A 1 215 ? 10.794 -6.295 -21.565 1.00 86.75 215 MET A CA 1
ATOM 1673 C C . MET A 1 215 ? 9.352 -5.834 -21.693 1.00 86.75 215 MET A C 1
ATOM 1675 O O . MET A 1 215 ? 8.946 -4.887 -21.019 1.00 86.75 215 MET A O 1
ATOM 1679 N N . TRP A 1 216 ? 8.579 -6.503 -22.540 1.00 86.75 216 TRP A N 1
ATOM 1680 C CA . TRP A 1 216 ? 7.136 -6.337 -22.580 1.00 86.75 216 TRP A CA 1
ATOM 1681 C C . TRP A 1 216 ? 6.497 -7.101 -21.436 1.00 86.75 216 TRP A C 1
ATOM 1683 O O . TRP A 1 216 ? 6.860 -8.232 -21.121 1.00 86.75 216 TRP A O 1
ATOM 1693 N N . ILE A 1 217 ? 5.500 -6.475 -20.838 1.00 87.75 217 ILE A N 1
ATOM 1694 C CA . ILE A 1 217 ? 4.682 -7.048 -19.789 1.00 87.75 217 ILE A CA 1
ATOM 1695 C C . ILE A 1 217 ? 3.259 -7.006 -20.299 1.00 87.75 217 ILE A C 1
ATOM 1697 O O . ILE A 1 217 ? 2.704 -5.926 -20.505 1.00 87.75 217 ILE A O 1
ATOM 1701 N N . ARG A 1 218 ? 2.675 -8.179 -20.508 1.00 90.25 218 ARG A N 1
ATOM 1702 C CA . ARG A 1 218 ? 1.319 -8.331 -21.029 1.00 90.25 218 ARG A CA 1
ATOM 1703 C C . ARG A 1 218 ? 0.436 -8.969 -19.978 1.00 90.25 218 ARG A C 1
ATOM 1705 O O . ARG A 1 218 ? 0.815 -9.955 -19.355 1.00 90.25 218 ARG A O 1
ATOM 1712 N N . ILE A 1 219 ? -0.754 -8.415 -19.795 1.00 89.94 219 ILE A N 1
ATOM 1713 C CA . ILE A 1 219 ? -1.743 -8.949 -18.864 1.00 89.94 219 ILE A CA 1
ATOM 1714 C C . ILE A 1 219 ? -2.871 -9.560 -19.678 1.00 89.94 219 ILE A C 1
ATOM 1716 O O . ILE A 1 219 ? -3.616 -8.860 -20.365 1.00 89.94 219 ILE A O 1
ATOM 1720 N N . SER A 1 220 ? -2.991 -10.881 -19.593 1.00 89.56 220 SER A N 1
ATOM 1721 C CA . SER A 1 220 ? -4.073 -11.627 -20.237 1.00 89.56 220 SER A CA 1
ATOM 1722 C C . SER A 1 220 ? -5.446 -11.259 -19.656 1.00 89.56 220 SER A C 1
ATOM 1724 O O . SER A 1 220 ? -5.555 -10.701 -18.562 1.00 89.56 220 SER A O 1
ATOM 1726 N N . GLY A 1 221 ? -6.524 -11.627 -20.357 1.00 84.81 221 GLY A N 1
ATOM 1727 C CA . GLY A 1 221 ? -7.895 -11.442 -19.857 1.00 84.81 221 GLY A CA 1
ATOM 1728 C C . GLY A 1 221 ? -8.168 -12.147 -18.519 1.00 84.81 221 GLY A C 1
ATOM 1729 O O . GLY A 1 221 ? -8.964 -11.659 -17.722 1.00 84.81 221 GLY A O 1
ATOM 1730 N N . GLU A 1 222 ? -7.457 -13.241 -18.231 1.00 89.38 222 GLU A N 1
ATOM 1731 C CA . GLU A 1 222 ? -7.531 -13.967 -16.954 1.00 89.38 222 GLU A CA 1
ATOM 1732 C C . GLU A 1 222 ? -6.719 -13.304 -15.828 1.00 89.38 222 GLU A C 1
ATOM 1734 O O . GLU A 1 222 ? -6.756 -13.753 -14.685 1.00 89.38 222 GLU A O 1
ATOM 1739 N N . GLY A 1 223 ? -5.974 -12.239 -16.135 1.00 88.25 223 GLY A N 1
ATOM 1740 C CA . GLY A 1 223 ? -5.085 -11.567 -15.193 1.00 88.25 223 GLY A CA 1
ATOM 1741 C C . GLY A 1 223 ? -3.695 -12.199 -15.074 1.00 88.25 223 GLY A C 1
ATOM 1742 O O . GLY A 1 223 ? -2.912 -11.752 -14.241 1.00 88.25 223 GLY A O 1
ATOM 1743 N N . ARG A 1 224 ? -3.341 -13.201 -15.887 1.00 92.38 224 ARG A N 1
ATOM 1744 C CA . ARG A 1 224 ? -1.960 -13.713 -15.912 1.00 92.38 224 ARG A CA 1
ATOM 1745 C C . ARG A 1 224 ? -1.004 -12.701 -16.520 1.00 92.38 224 ARG A C 1
ATOM 1747 O O . ARG A 1 224 ? -1.360 -12.088 -17.532 1.00 92.38 224 ARG A O 1
ATOM 1754 N N . ILE A 1 225 ? 0.186 -12.584 -15.944 1.00 90.81 225 ILE A N 1
ATOM 1755 C CA . ILE A 1 225 ? 1.205 -11.605 -16.317 1.00 90.81 225 ILE A CA 1
ATOM 1756 C C . ILE A 1 225 ? 2.326 -12.316 -17.071 1.00 90.81 225 ILE A C 1
ATOM 1758 O O . ILE A 1 225 ? 3.070 -13.126 -16.523 1.00 90.81 225 ILE A O 1
ATOM 1762 N N . GLN A 1 226 ? 2.441 -12.008 -18.357 1.00 91.62 226 GLN A N 1
ATOM 1763 C CA . GLN A 1 226 ? 3.472 -12.530 -19.245 1.00 91.62 226 GLN A CA 1
ATOM 1764 C C . GLN A 1 226 ? 4.596 -11.510 -19.387 1.00 91.62 226 GLN A C 1
ATOM 1766 O O . GLN A 1 226 ? 4.342 -10.308 -19.474 1.00 91.62 226 GLN A O 1
ATOM 1771 N N . ARG A 1 227 ? 5.834 -12.006 -19.389 1.00 90.44 227 ARG A N 1
ATOM 1772 C CA . ARG A 1 227 ? 7.063 -11.224 -19.516 1.00 90.44 227 ARG A CA 1
ATOM 1773 C C . ARG A 1 227 ? 7.774 -11.690 -20.780 1.00 90.44 227 ARG A C 1
ATOM 1775 O O . ARG A 1 227 ? 8.335 -12.782 -20.790 1.00 90.44 227 ARG A O 1
ATOM 1782 N N . ASP A 1 228 ? 7.730 -10.873 -21.822 1.00 87.94 228 ASP A N 1
ATOM 1783 C CA . ASP A 1 228 ? 8.331 -11.183 -23.116 1.00 87.94 228 ASP A CA 1
ATOM 1784 C C . ASP A 1 228 ? 9.562 -10.295 -23.327 1.00 87.94 228 ASP A C 1
ATOM 1786 O O . ASP A 1 228 ? 9.514 -9.083 -23.095 1.00 87.94 228 ASP A O 1
ATOM 1790 N N . GLY A 1 229 ? 10.676 -10.876 -23.776 1.00 82.69 229 GLY A N 1
ATOM 1791 C CA . GLY A 1 229 ? 11.839 -10.089 -24.190 1.00 82.69 229 GLY A CA 1
ATOM 1792 C C . GLY A 1 229 ? 11.473 -9.143 -25.337 1.00 82.69 229 GLY A C 1
ATOM 1793 O O . GLY A 1 229 ? 10.706 -9.506 -26.231 1.00 82.69 229 GLY A O 1
ATOM 1794 N N . PHE A 1 230 ? 11.996 -7.917 -25.312 1.00 79.25 230 PHE A N 1
ATOM 1795 C CA . PHE A 1 230 ? 11.869 -7.007 -26.445 1.00 79.25 230 PHE A CA 1
ATOM 1796 C C . PHE A 1 230 ? 12.898 -7.375 -27.513 1.00 79.25 230 PHE A C 1
ATOM 1798 O O . PHE A 1 230 ? 14.093 -7.179 -27.307 1.00 79.25 230 PHE A O 1
ATOM 1805 N N . ASP A 1 231 ? 12.434 -7.877 -28.655 1.00 72.19 231 ASP A N 1
ATOM 1806 C CA . ASP A 1 231 ? 13.256 -7.981 -29.857 1.00 72.19 231 ASP A CA 1
ATOM 1807 C C . ASP A 1 231 ? 12.963 -6.778 -30.776 1.00 72.19 231 ASP A C 1
ATOM 1809 O O . ASP A 1 231 ? 11.912 -6.757 -31.428 1.00 72.19 231 ASP A O 1
ATOM 1813 N N . PRO A 1 232 ? 13.857 -5.770 -30.851 1.00 65.00 232 PRO A N 1
ATOM 1814 C CA . PRO A 1 232 ? 13.673 -4.621 -31.739 1.00 65.00 232 PRO A CA 1
ATOM 1815 C C . PRO A 1 232 ? 13.610 -5.015 -33.218 1.00 65.00 232 PRO A C 1
ATOM 1817 O O . PRO A 1 232 ? 13.035 -4.283 -34.020 1.00 65.00 232 PRO A O 1
ATOM 1820 N N . THR A 1 233 ? 14.196 -6.156 -33.593 1.00 61.75 233 THR A N 1
ATOM 1821 C CA . THR A 1 233 ? 14.279 -6.617 -34.985 1.00 61.75 233 THR A CA 1
ATOM 1822 C C . THR A 1 233 ? 13.057 -7.429 -35.416 1.00 61.75 233 THR A C 1
ATOM 1824 O O . THR A 1 233 ? 12.780 -7.548 -36.609 1.00 61.75 233 THR A O 1
ATOM 1827 N N . GLY A 1 234 ? 12.287 -7.935 -34.448 1.00 58.47 234 GLY A N 1
ATOM 1828 C CA . GLY A 1 234 ? 11.137 -8.816 -34.649 1.00 58.47 234 GLY A CA 1
ATOM 1829 C C . GLY A 1 234 ? 9.775 -8.120 -34.718 1.00 58.47 234 GLY A C 1
ATOM 1830 O O . GLY A 1 234 ? 8.756 -8.809 -34.656 1.00 58.47 234 GLY A O 1
ATOM 1831 N N . ILE A 1 235 ? 9.707 -6.786 -34.831 1.00 56.94 235 ILE A N 1
ATOM 1832 C CA . ILE A 1 235 ? 8.434 -6.051 -34.951 1.00 56.94 235 ILE A CA 1
ATOM 1833 C C . ILE A 1 235 ? 7.818 -6.322 -36.334 1.00 56.94 235 ILE A C 1
ATOM 1835 O O . ILE A 1 235 ? 7.891 -5.509 -37.254 1.00 56.94 235 ILE A O 1
ATOM 1839 N N . GLN A 1 236 ? 7.191 -7.487 -36.496 1.00 51.38 236 GLN A N 1
ATOM 1840 C CA . GLN A 1 236 ? 6.253 -7.717 -37.585 1.00 51.38 236 GLN A CA 1
ATOM 1841 C C . GLN A 1 236 ? 5.025 -6.836 -37.349 1.00 51.38 236 GLN A C 1
ATOM 1843 O O . GLN A 1 236 ? 4.452 -6.807 -36.257 1.00 51.38 236 GLN A O 1
ATOM 1848 N N . SER A 1 237 ? 4.622 -6.101 -38.382 1.00 52.12 237 SER A N 1
ATOM 1849 C CA . SER A 1 237 ? 3.572 -5.083 -38.347 1.00 52.12 237 SER A CA 1
ATOM 1850 C C . SER A 1 237 ? 2.194 -5.584 -37.913 1.00 52.12 237 SER A C 1
ATOM 1852 O O . SER A 1 237 ? 1.295 -4.768 -37.753 1.00 52.12 237 SER A O 1
ATOM 1854 N N . ASP A 1 238 ? 1.982 -6.879 -37.715 1.00 51.84 238 ASP A N 1
ATOM 1855 C CA . ASP A 1 238 ? 0.630 -7.443 -37.696 1.00 51.84 238 ASP A CA 1
ATOM 1856 C C . ASP A 1 238 ? 0.134 -7.798 -36.285 1.00 51.84 238 ASP A C 1
ATOM 1858 O O . ASP A 1 238 ? -1.042 -8.100 -36.106 1.00 51.84 238 ASP A O 1
ATOM 1862 N N . VAL A 1 239 ? 0.998 -7.704 -35.266 1.00 53.75 239 VAL A N 1
ATOM 1863 C CA . VAL A 1 239 ? 0.664 -8.086 -33.876 1.00 53.75 239 VAL A CA 1
ATOM 1864 C C . VAL A 1 239 ? 0.094 -6.922 -33.056 1.00 53.75 239 VAL A C 1
ATOM 1866 O O . VAL A 1 239 ? -0.602 -7.141 -32.068 1.00 53.75 239 VAL A O 1
ATOM 1869 N N . PHE A 1 240 ? 0.353 -5.682 -33.465 1.00 52.47 240 PHE A N 1
ATOM 1870 C CA . PHE A 1 240 ? -0.032 -4.494 -32.707 1.00 52.47 240 PHE A CA 1
ATOM 1871 C C . PHE A 1 240 ? -1.235 -3.794 -33.334 1.00 52.47 240 PHE A C 1
ATOM 1873 O O . PHE A 1 240 ? -1.270 -3.534 -34.543 1.00 52.47 240 PHE A O 1
ATOM 1880 N N . SER A 1 241 ? -2.200 -3.410 -32.503 1.00 59.47 241 SER A N 1
ATOM 1881 C CA . SER A 1 241 ? -3.213 -2.436 -32.900 1.00 59.47 241 SER A CA 1
ATOM 1882 C C . SER A 1 241 ? -2.547 -1.107 -33.291 1.00 59.47 241 SER A C 1
ATOM 1884 O O . SER A 1 241 ? -1.423 -0.800 -32.893 1.00 59.47 241 SER A O 1
ATOM 1886 N N . SER A 1 242 ? -3.229 -0.278 -34.081 1.00 57.75 242 SER A N 1
ATOM 1887 C CA . SER A 1 242 ? -2.700 1.028 -34.508 1.00 57.75 242 SER A CA 1
ATOM 1888 C C . SER A 1 242 ? -2.315 1.947 -33.337 1.00 57.75 242 SER A C 1
ATOM 1890 O O . SER A 1 242 ? -1.380 2.735 -33.470 1.00 57.75 242 SER A O 1
ATOM 1892 N N . ALA A 1 243 ? -2.980 1.819 -32.185 1.00 53.88 243 ALA A N 1
ATOM 1893 C CA . ALA A 1 243 ? -2.634 2.539 -30.960 1.00 53.88 243 ALA A CA 1
ATOM 1894 C C . ALA A 1 243 ? -1.313 2.036 -30.350 1.00 53.88 243 ALA A C 1
ATOM 1896 O O . ALA A 1 243 ? -0.419 2.831 -30.074 1.00 53.88 243 ALA A O 1
ATOM 1897 N N . GLU A 1 244 ? -1.141 0.718 -30.238 1.00 57.56 244 GLU A N 1
ATOM 1898 C CA . GLU A 1 244 ? 0.082 0.110 -29.700 1.00 57.56 244 GLU A CA 1
ATOM 1899 C C . GLU A 1 244 ? 1.289 0.331 -30.618 1.00 57.56 244 GLU A C 1
ATOM 1901 O O . GLU A 1 244 ? 2.410 0.488 -30.138 1.00 57.56 244 GLU A O 1
ATOM 1906 N N . LYS A 1 245 ? 1.074 0.417 -31.938 1.00 58.50 245 LYS A N 1
ATOM 1907 C CA . LYS A 1 245 ? 2.118 0.819 -32.893 1.00 58.50 245 LYS A CA 1
ATOM 1908 C C . LYS A 1 245 ? 2.618 2.234 -32.631 1.00 58.50 245 LYS A C 1
ATOM 1910 O O . LYS A 1 245 ? 3.820 2.453 -32.700 1.00 58.50 245 LYS A O 1
ATOM 1915 N N . ASN A 1 246 ? 1.730 3.177 -32.312 1.00 58.81 246 ASN A N 1
ATOM 1916 C CA . ASN A 1 246 ? 2.121 4.554 -32.002 1.00 58.81 246 ASN A CA 1
ATOM 1917 C C . ASN A 1 246 ? 2.887 4.648 -30.679 1.00 58.81 246 ASN A C 1
ATOM 1919 O O . ASN A 1 246 ? 3.874 5.377 -30.607 1.00 58.81 246 ASN A O 1
ATOM 1923 N N . ASP A 1 247 ? 2.480 3.891 -29.660 1.00 57.59 247 ASP A N 1
ATOM 1924 C CA . ASP A 1 247 ? 3.195 3.845 -28.381 1.00 57.59 247 ASP A CA 1
ATOM 1925 C C . ASP A 1 247 ? 4.554 3.147 -28.513 1.00 57.59 247 ASP A C 1
ATOM 1927 O O . ASP A 1 247 ? 5.546 3.621 -27.963 1.00 57.59 247 ASP A O 1
ATOM 1931 N N . THR A 1 248 ? 4.635 2.084 -29.318 1.00 57.06 248 THR A N 1
ATOM 1932 C CA . THR A 1 248 ? 5.891 1.383 -29.627 1.00 57.06 248 THR A CA 1
ATOM 1933 C C . THR A 1 248 ? 6.825 2.261 -30.459 1.00 57.06 248 THR A C 1
ATOM 1935 O O . THR A 1 248 ? 7.994 2.403 -30.116 1.00 57.06 248 THR A O 1
ATOM 1938 N N . ALA A 1 249 ? 6.319 2.922 -31.504 1.00 59.78 249 ALA A N 1
ATOM 1939 C CA . ALA A 1 249 ? 7.092 3.855 -32.323 1.00 59.78 249 ALA A CA 1
ATOM 1940 C C . ALA A 1 249 ? 7.582 5.064 -31.511 1.00 59.78 249 ALA A C 1
ATOM 1942 O O . ALA A 1 249 ? 8.710 5.507 -31.699 1.00 59.78 249 ALA A O 1
ATOM 1943 N N . ARG A 1 250 ? 6.781 5.566 -30.561 1.00 60.09 250 ARG A N 1
ATOM 1944 C CA . ARG A 1 250 ? 7.208 6.603 -29.606 1.00 60.09 250 ARG A CA 1
ATOM 1945 C C . ARG A 1 250 ? 8.243 6.094 -28.609 1.00 60.09 250 ARG A C 1
ATOM 1947 O O . ARG A 1 250 ? 9.191 6.814 -28.322 1.00 60.09 250 ARG A O 1
ATOM 1954 N N . ALA A 1 251 ? 8.086 4.879 -28.086 1.00 57.44 251 ALA A N 1
ATOM 1955 C CA . ALA A 1 251 ? 9.069 4.273 -27.191 1.00 57.44 251 ALA A CA 1
ATOM 1956 C C . ALA A 1 251 ? 10.421 4.072 -27.896 1.00 57.44 251 ALA A C 1
ATOM 1958 O O . ALA A 1 251 ? 11.455 4.360 -27.300 1.00 57.44 251 ALA A O 1
ATOM 1959 N N . ILE A 1 252 ? 10.401 3.664 -29.170 1.00 59.03 252 ILE A N 1
ATOM 1960 C CA . ILE A 1 252 ? 11.583 3.551 -30.037 1.00 59.03 252 ILE A CA 1
ATOM 1961 C C . ILE A 1 252 ? 12.179 4.933 -30.341 1.00 59.03 252 ILE A C 1
ATOM 1963 O O . ILE A 1 252 ? 13.373 5.132 -30.149 1.00 59.03 252 ILE A O 1
ATOM 1967 N N . ALA A 1 253 ? 11.363 5.927 -30.706 1.00 56.66 253 ALA A N 1
ATOM 1968 C CA . ALA A 1 253 ? 11.842 7.292 -30.948 1.00 56.66 253 ALA A CA 1
ATOM 1969 C C . ALA A 1 253 ? 12.487 7.927 -29.695 1.00 56.66 253 ALA A C 1
ATOM 1971 O O . ALA A 1 253 ? 13.495 8.619 -29.798 1.00 56.66 253 ALA A O 1
ATOM 1972 N N . ASN A 1 254 ? 11.959 7.637 -28.501 1.00 53.16 254 ASN A N 1
ATOM 1973 C CA . ASN A 1 254 ? 12.525 8.066 -27.213 1.00 53.16 254 ASN A CA 1
ATOM 1974 C C . ASN A 1 254 ? 13.756 7.246 -26.768 1.00 53.16 254 ASN A C 1
ATOM 1976 O O . ASN A 1 254 ? 14.367 7.558 -25.744 1.00 53.16 254 ASN A O 1
ATOM 1980 N N . LEU A 1 255 ? 14.087 6.152 -27.460 1.00 52.38 255 LEU A N 1
ATOM 1981 C CA . LEU A 1 255 ? 15.353 5.434 -27.280 1.00 52.38 255 LEU A CA 1
ATOM 1982 C C . LEU A 1 255 ? 16.454 6.024 -28.166 1.00 52.38 255 LEU A C 1
ATOM 1984 O O . LEU A 1 255 ? 17.601 6.072 -27.737 1.00 52.38 255 LEU A O 1
ATOM 1988 N N . GLU A 1 256 ? 16.110 6.491 -29.368 1.00 49.78 256 GLU A N 1
ATOM 1989 C CA . GLU A 1 256 ? 17.062 7.084 -30.318 1.00 49.78 256 GLU A CA 1
ATOM 1990 C C . GLU A 1 256 ? 17.422 8.536 -29.980 1.00 49.78 256 GLU A C 1
ATOM 1992 O O . GLU A 1 256 ? 18.552 8.975 -30.198 1.00 49.78 256 GLU A O 1
ATOM 1997 N N . VAL A 1 257 ? 16.477 9.286 -29.413 1.00 50.88 257 VAL A N 1
ATOM 1998 C CA . VAL A 1 257 ? 16.693 10.651 -28.932 1.00 50.88 257 VAL A CA 1
ATOM 1999 C C . VAL A 1 257 ? 16.909 10.561 -27.426 1.00 50.88 257 VAL A C 1
ATOM 2001 O O . VAL A 1 257 ? 15.968 10.289 -26.690 1.00 50.88 257 VAL A O 1
ATOM 2004 N N . GLY A 1 258 ? 18.136 10.765 -26.947 1.00 42.72 258 GLY A N 1
ATOM 2005 C CA . GLY A 1 258 ? 18.514 10.670 -25.526 1.00 42.72 258 GLY A CA 1
ATOM 2006 C C . GLY A 1 258 ? 17.820 11.647 -24.558 1.00 42.72 258 GLY A C 1
ATOM 2007 O O . GLY A 1 258 ? 18.323 11.836 -23.455 1.00 42.72 258 GLY A O 1
ATOM 2008 N N . ASP A 1 259 ? 16.682 12.238 -24.934 1.00 37.16 259 ASP A N 1
ATOM 2009 C CA . ASP A 1 259 ? 15.914 13.199 -24.153 1.00 37.16 259 ASP A CA 1
ATOM 2010 C C . ASP A 1 259 ? 14.484 12.707 -23.883 1.00 37.16 259 ASP A C 1
ATOM 2012 O O . ASP A 1 259 ? 13.638 12.546 -24.763 1.00 37.16 259 ASP A O 1
ATOM 2016 N N . CYS A 1 260 ? 14.214 12.510 -22.595 1.00 39.12 260 CYS A N 1
ATOM 2017 C CA . CYS A 1 260 ? 12.915 12.190 -22.026 1.00 39.12 260 CYS A CA 1
ATOM 2018 C C . CYS A 1 260 ? 11.889 13.304 -22.295 1.00 39.12 260 CYS A C 1
ATOM 2020 O O . CYS A 1 260 ? 11.911 14.338 -21.622 1.00 39.12 260 CYS A O 1
ATOM 2022 N N . LEU A 1 261 ? 10.912 13.064 -23.175 1.00 33.47 261 LEU A N 1
ATOM 2023 C CA . LEU A 1 261 ? 9.677 13.851 -23.211 1.00 33.47 261 LEU A CA 1
ATOM 2024 C C . LEU A 1 261 ? 8.454 13.044 -22.762 1.00 33.47 261 LEU A C 1
ATOM 2026 O O . LEU A 1 261 ? 8.207 11.903 -23.146 1.00 33.47 261 LEU A O 1
ATOM 2030 N N . PHE A 1 262 ? 7.728 13.707 -21.867 1.00 34.97 262 PHE A N 1
ATOM 2031 C CA . PHE A 1 262 ? 6.613 13.270 -21.046 1.00 34.97 262 PHE A CA 1
ATOM 2032 C C . PHE A 1 262 ? 5.330 13.042 -21.851 1.00 34.97 262 PHE A C 1
ATOM 2034 O O . PHE A 1 262 ? 5.022 13.816 -22.753 1.00 34.97 262 PHE A O 1
ATOM 2041 N N . PHE A 1 263 ? 4.488 12.118 -21.378 1.00 31.34 263 PHE A N 1
ATOM 2042 C CA . PHE A 1 263 ? 3.040 12.228 -21.558 1.00 31.34 263 PHE A CA 1
ATOM 2043 C C . PHE A 1 263 ? 2.344 12.375 -20.204 1.00 31.34 263 PHE A C 1
ATOM 2045 O O . PHE A 1 263 ? 2.440 11.523 -19.319 1.00 31.34 263 PHE A O 1
ATOM 2052 N N . SER A 1 264 ? 1.627 13.489 -20.054 1.00 30.30 264 SER A N 1
ATOM 2053 C CA . SER A 1 264 ? 0.408 13.540 -19.259 1.00 30.30 264 SER A CA 1
ATOM 2054 C C . SER A 1 264 ? -0.736 13.826 -20.229 1.00 30.30 264 SER A C 1
ATOM 2056 O O . SER A 1 264 ? -0.712 14.874 -20.878 1.00 30.30 264 SER A O 1
ATOM 2058 N N . ARG A 1 265 ? -1.715 12.916 -20.216 1.00 33.44 265 ARG A N 1
ATOM 2059 C CA . ARG A 1 265 ? -2.883 12.757 -21.098 1.00 33.44 265 ARG A CA 1
ATOM 2060 C C . ARG A 1 265 ? -2.610 12.048 -22.415 1.00 33.44 265 ARG A C 1
ATOM 2062 O O . ARG A 1 265 ? -1.824 12.571 -23.229 1.00 33.44 265 ARG A O 1
#

Sequence (265 aa):
MGGFSQDSPKSGMELSILGSLLYHAKRHPYHILAVKTFLELVGARDSLFNNVMRQGPNNYTMNALQFTILYTMDAATISTGTELLAVLLQTFNHPRNHLACQDGPRRLSLLHLAVKHGNYAALDILLAEPGMNADMRNVKNLTALDLCLTRWQDSIRDGSDDYRLALKAGISEAAARAGWEATTEGLIECMERRGASRYGNIKTVFKRLSHFEMMWIRISGEGRIQRDGFDPTGIQSDVFSSAEKNDTARAIANLEVGDCLFFSR